Protein AF-A0A225X0B7-F1 (afdb_monomer)

Sequence (184 aa):
MAAAAVTADLDKNLDPYTIDKDTTKSKFNLSTKSVAATRSSTKKNIKASRTKLKAPDSESEDVNKPRSTIAKDMIEQTYYEKILSETLLQYPVFATIQVRQIGYLTGPVSKPNTSSDRLNAVKIMLDLLQEAGLVAGEFDPVYLFEMELGEIQAATQDLYDSLKILVSEHVQTSDLNYQTRSSH

Foldseek 3Di:
DDDDDDDDDDDDDDDDDDDDDDDDDPDPDPDDDDDDDDDDDDDDDDPDPPDPDPDPPPPPPDDPPDPVNVVVVVVVLVVLVVQLVVLCVVAVLNVQQVKDAPDQFDDAADQFDQDPDLVNLVVSLQVRCVNRRIHGDDHDVVVNVVDDSVSSNVSSRSNNVSSCVNHVPVPDPPPPPPPPDDDD

Solvent-accessible surface area (backbone atoms only — not comparable to full-atom values): 12532 Å² total; per-residue (Å²): 137,85,88,86,89,86,88,82,89,76,91,79,91,84,86,79,89,82,92,81,92,81,90,82,85,85,74,83,80,83,78,88,77,88,76,91,80,84,87,81,93,75,92,72,88,76,79,84,76,82,73,82,76,76,71,79,85,75,76,74,78,86,84,81,75,52,71,71,55,55,55,48,54,54,51,54,53,53,52,44,53,47,49,39,53,49,54,48,68,70,33,66,68,36,57,56,35,37,62,43,72,84,63,70,79,36,71,77,67,76,84,75,76,88,54,95,48,60,70,57,38,52,48,44,41,53,51,50,33,50,45,36,37,32,42,69,50,82,59,65,66,67,66,64,71,69,51,56,64,66,56,55,53,49,47,42,49,56,48,46,58,38,46,46,59,73,49,56,68,87,64,85,94,82,80,83,78,76,85,73,78,84,87,130

Radius of gyration: 33.26 Å; Cα contacts (8 Å, |Δi|>4): 119; chains: 1; bounding box: 92×68×100 Å

Organism: NCBI:txid4795

Mean predicted aligned error: 18.74 Å

Secondary structure (DSSP, 8-state):
------------------------------------------------------------------HHHHHHHHHHHHHHHHHHHHHHHH-HHHHHTT-EE-SS--SPPPPPPP-SSHHHHHHHHHHHHHHTTEE--S--HHHHHHS-HHHHHHHHHHHHHHHHHHHHTTS-------------

Structure (mmCIF, N/CA/C/O backbone):
data_AF-A0A225X0B7-F1
#
_entry.id   AF-A0A225X0B7-F1
#
loop_
_atom_site.group_PDB
_atom_site.id
_atom_site.type_symbol
_atom_site.label_atom_id
_atom_site.label_alt_id
_atom_site.label_comp_id
_atom_site.label_asym_id
_atom_site.label_entity_id
_atom_site.label_seq_id
_atom_site.pdbx_PDB_ins_code
_atom_site.Cartn_x
_atom_site.Cartn_y
_atom_site.Cartn_z
_atom_site.occupancy
_atom_site.B_iso_or_equiv
_atom_site.auth_seq_id
_atom_site.auth_comp_id
_atom_site.auth_asym_id
_atom_site.auth_atom_id
_atom_site.pdbx_PDB_model_num
ATOM 1 N N . MET A 1 1 ? 25.206 49.031 -42.663 1.00 47.31 1 MET A N 1
ATOM 2 C CA . MET A 1 1 ? 24.441 50.300 -42.699 1.00 47.31 1 MET A CA 1
ATOM 3 C C . MET A 1 1 ? 23.287 50.117 -43.687 1.00 47.31 1 MET A C 1
ATOM 5 O O . MET A 1 1 ? 23.540 49.467 -44.692 1.00 47.31 1 MET A O 1
ATOM 9 N N . ALA A 1 2 ? 22.094 50.661 -43.378 1.00 40.34 2 ALA A N 1
ATOM 10 C CA . ALA A 1 2 ? 20.730 50.414 -43.930 1.00 40.34 2 ALA A CA 1
ATOM 11 C C . ALA A 1 2 ? 19.942 49.332 -43.141 1.00 40.34 2 ALA A C 1
ATOM 13 O O . ALA A 1 2 ? 20.365 48.183 -43.136 1.00 40.34 2 ALA A O 1
ATOM 14 N N . ALA A 1 3 ? 19.022 49.689 -42.219 1.00 45.16 3 ALA A N 1
ATOM 15 C CA . ALA A 1 3 ? 17.622 50.195 -42.336 1.00 45.16 3 ALA A CA 1
ATOM 16 C C . ALA A 1 3 ? 16.611 49.014 -42.381 1.00 45.16 3 ALA A C 1
ATOM 18 O O . ALA A 1 3 ? 16.894 48.034 -43.049 1.00 45.16 3 ALA A O 1
ATOM 19 N N . ALA A 1 4 ? 15.460 48.968 -41.696 1.00 46.81 4 ALA A N 1
ATOM 20 C CA . ALA A 1 4 ? 14.540 50.005 -41.224 1.00 46.81 4 ALA A CA 1
ATOM 21 C C . ALA A 1 4 ? 13.698 49.539 -40.003 1.00 46.81 4 ALA A C 1
ATOM 23 O O . ALA A 1 4 ? 13.616 48.350 -39.706 1.00 46.81 4 ALA A O 1
ATOM 24 N N . ALA A 1 5 ? 13.069 50.503 -39.324 1.00 52.12 5 ALA A N 1
ATOM 25 C CA . ALA A 1 5 ? 12.160 50.350 -38.185 1.00 52.12 5 ALA A CA 1
ATOM 26 C C . ALA A 1 5 ? 10.698 50.117 -38.612 1.00 52.12 5 ALA A C 1
ATOM 28 O O . ALA A 1 5 ? 10.291 50.700 -39.612 1.00 52.12 5 ALA A O 1
ATOM 29 N N . VAL A 1 6 ? 9.900 49.402 -37.802 1.00 46.47 6 VAL A N 1
ATOM 30 C CA . VAL A 1 6 ? 8.440 49.604 -37.660 1.00 46.47 6 VAL A CA 1
ATOM 31 C C . VAL A 1 6 ? 8.004 49.247 -36.232 1.00 46.47 6 VAL A C 1
ATOM 33 O O . VAL A 1 6 ? 8.305 48.176 -35.714 1.00 46.47 6 VAL A O 1
ATOM 36 N N . THR A 1 7 ? 7.295 50.193 -35.624 1.00 54.16 7 THR A N 1
ATOM 37 C CA . THR A 1 7 ? 6.577 50.172 -34.345 1.00 54.16 7 THR A CA 1
ATOM 38 C C . THR A 1 7 ? 5.222 49.468 -34.455 1.00 54.16 7 THR A C 1
ATOM 40 O O . THR A 1 7 ? 4.515 49.698 -35.435 1.00 54.16 7 THR A O 1
ATOM 43 N N . ALA A 1 8 ? 4.795 48.744 -33.417 1.00 47.41 8 ALA A N 1
ATOM 44 C CA . ALA A 1 8 ? 3.374 48.549 -33.116 1.00 47.41 8 ALA A CA 1
ATOM 45 C C . ALA A 1 8 ? 3.178 48.300 -31.611 1.00 47.41 8 ALA A C 1
ATOM 47 O O . ALA A 1 8 ? 3.428 47.214 -31.095 1.00 47.41 8 ALA A O 1
ATOM 48 N N . ASP A 1 9 ? 2.768 49.373 -30.945 1.00 46.06 9 ASP A N 1
ATOM 49 C CA . ASP A 1 9 ? 2.029 49.407 -29.689 1.00 46.06 9 ASP A CA 1
ATOM 50 C C . ASP A 1 9 ? 0.630 48.808 -29.911 1.00 46.06 9 ASP A C 1
ATOM 52 O O . ASP A 1 9 ? 0.008 49.095 -30.936 1.00 46.06 9 ASP A O 1
ATOM 56 N N . LEU A 1 10 ? 0.144 47.980 -28.981 1.00 55.50 10 LEU A N 1
ATOM 57 C CA . LEU A 1 10 ? -1.294 47.811 -28.772 1.00 55.50 10 LEU A CA 1
ATOM 58 C C . LEU A 1 10 ? -1.582 47.300 -27.349 1.00 55.50 10 LEU A C 1
ATOM 60 O O . LEU A 1 10 ? -1.557 46.103 -27.063 1.00 55.50 10 LEU A O 1
ATOM 64 N N . ASP A 1 11 ? -1.828 48.265 -26.464 1.00 49.47 11 ASP A N 1
ATOM 65 C CA . ASP A 1 11 ? -2.960 48.320 -25.528 1.00 49.47 11 ASP A CA 1
ATOM 66 C C . ASP A 1 11 ? -4.019 47.222 -25.717 1.00 49.47 11 ASP A C 1
ATOM 68 O O . ASP A 1 11 ? -4.564 47.166 -26.819 1.00 49.47 11 ASP A O 1
ATOM 72 N N . LYS A 1 12 ? -4.321 46.437 -24.653 1.00 50.28 12 LYS A N 1
ATOM 73 C CA . LYS A 1 12 ? -5.678 46.007 -24.206 1.00 50.28 12 LYS A CA 1
ATOM 74 C C . LYS A 1 12 ? -5.677 45.605 -22.721 1.00 50.28 12 LYS A C 1
ATOM 76 O O . LYS A 1 12 ? -5.391 44.465 -22.361 1.00 50.28 12 LYS A O 1
ATOM 81 N N . ASN A 1 13 ? -6.036 46.558 -21.869 1.00 48.47 13 ASN A N 1
ATOM 82 C CA . ASN A 1 13 ? -6.663 46.334 -20.562 1.00 48.47 13 ASN A CA 1
ATOM 83 C C . ASN A 1 13 ? -7.941 45.478 -20.708 1.00 48.47 13 ASN A C 1
ATOM 85 O O . ASN A 1 13 ? -8.687 45.738 -21.647 1.00 48.47 13 ASN A O 1
ATOM 89 N N . LEU A 1 14 ? -8.195 44.515 -19.802 1.00 42.97 14 LEU A N 1
ATOM 90 C CA . LEU A 1 14 ? -9.536 44.059 -19.370 1.00 42.97 14 LEU A CA 1
ATOM 91 C C . LEU A 1 14 ? -9.432 43.000 -18.242 1.00 42.97 14 LEU A C 1
ATOM 93 O O . LEU A 1 14 ? -9.146 41.833 -18.489 1.00 42.97 14 LEU A O 1
ATOM 97 N N . ASP A 1 15 ? -9.709 43.425 -17.011 1.00 42.12 15 ASP A N 1
ATOM 98 C CA . ASP A 1 15 ? -10.437 42.662 -15.968 1.00 42.12 15 ASP A CA 1
ATOM 99 C C . ASP A 1 15 ? -11.878 43.258 -15.959 1.00 42.12 15 ASP A C 1
ATOM 101 O O . ASP A 1 15 ? -11.996 44.394 -16.440 1.00 42.12 15 ASP A O 1
ATOM 105 N N . PRO A 1 16 ? -12.978 42.665 -15.420 1.00 46.06 16 PRO A N 1
ATOM 106 C CA . PRO A 1 16 ? -13.090 41.544 -14.476 1.00 46.06 16 PRO A CA 1
ATOM 107 C C . PRO A 1 16 ? -14.278 40.567 -14.722 1.00 46.06 16 PRO A C 1
ATOM 109 O O . PRO A 1 16 ? -15.059 40.719 -15.655 1.00 46.06 16 PRO A O 1
ATOM 112 N N . TYR A 1 17 ? -14.415 39.557 -13.848 1.00 39.97 17 TYR A N 1
ATOM 113 C CA . TYR A 1 17 ? -15.632 38.789 -13.498 1.00 39.97 17 TYR A CA 1
ATOM 114 C C . TYR A 1 17 ? -16.842 38.829 -14.456 1.00 39.97 17 TYR A C 1
ATOM 116 O O . TYR A 1 17 ? -17.555 39.828 -14.547 1.00 39.97 17 TYR A O 1
ATOM 124 N N . THR A 1 18 ? -17.219 37.666 -14.996 1.00 39.91 18 THR A N 1
ATOM 125 C CA . THR A 1 18 ? -18.570 37.443 -15.535 1.00 39.91 18 THR A CA 1
ATOM 126 C C . THR A 1 18 ? -19.167 36.164 -14.954 1.00 39.91 18 THR A C 1
ATOM 128 O O . THR A 1 18 ? -18.752 35.050 -15.257 1.00 39.91 18 THR A O 1
ATOM 131 N N . ILE A 1 19 ? -20.135 36.363 -14.060 1.00 48.22 19 ILE A N 1
ATOM 132 C CA . ILE A 1 19 ? -21.115 35.369 -13.631 1.00 48.22 19 ILE A CA 1
ATOM 133 C C . ILE A 1 19 ? -22.205 35.332 -14.704 1.00 48.22 19 ILE A C 1
ATOM 135 O O . ILE A 1 19 ? -22.850 36.349 -14.939 1.00 48.22 19 ILE A O 1
ATOM 139 N N . ASP A 1 20 ? -22.448 34.158 -15.275 1.00 36.34 20 ASP A N 1
ATOM 140 C CA . ASP A 1 20 ? -23.657 33.791 -16.025 1.00 36.34 20 ASP A CA 1
ATOM 141 C C . ASP A 1 20 ? -23.793 32.260 -15.845 1.00 36.34 20 ASP A C 1
ATOM 143 O O . ASP A 1 20 ? -22.853 31.531 -16.150 1.00 36.34 20 ASP A O 1
ATOM 147 N N . LYS A 1 21 ? -24.719 31.656 -15.085 1.00 46.78 21 LYS A N 1
ATOM 148 C CA . LYS A 1 21 ? -26.188 31.743 -14.980 1.00 46.78 21 LYS A CA 1
ATOM 149 C C . LYS A 1 21 ? -26.962 31.394 -16.262 1.00 46.78 21 LYS A C 1
ATOM 151 O O . LYS A 1 21 ? -27.740 32.205 -16.729 1.00 46.78 21 LYS A O 1
ATOM 156 N N . ASP A 1 22 ? -26.964 30.105 -16.623 1.00 37.47 22 ASP A N 1
ATOM 157 C CA . ASP A 1 22 ? -28.206 29.417 -17.034 1.00 37.47 22 ASP A CA 1
ATOM 158 C C . ASP A 1 22 ? -28.069 27.880 -16.898 1.00 37.47 22 ASP A C 1
ATOM 160 O O . ASP A 1 22 ? -27.156 27.260 -17.429 1.00 37.47 22 ASP A O 1
ATOM 164 N N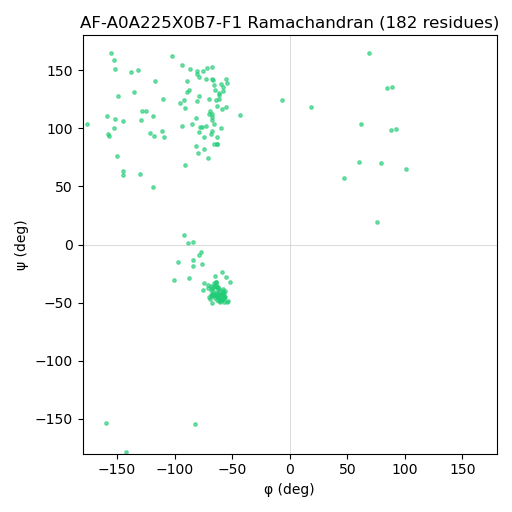 . THR A 1 23 ? -28.767 27.251 -15.947 1.00 42.56 23 THR A N 1
ATOM 165 C CA . THR A 1 23 ? -30.087 26.603 -16.104 1.00 42.56 23 THR A CA 1
ATOM 166 C C . THR A 1 23 ? -30.001 25.138 -16.543 1.00 42.56 23 THR A C 1
ATOM 168 O O . THR A 1 23 ? -30.001 24.787 -17.715 1.00 42.56 23 THR A O 1
ATOM 171 N N . THR A 1 24 ? -30.109 24.239 -15.565 1.00 36.03 24 THR A N 1
ATOM 172 C CA . THR A 1 24 ? -30.945 23.040 -15.721 1.00 36.03 24 THR A CA 1
ATOM 173 C C . THR A 1 24 ? -31.587 22.697 -14.385 1.00 36.03 24 THR A C 1
ATOM 175 O O . THR A 1 24 ? -30.966 22.244 -13.428 1.00 36.03 24 THR A O 1
ATOM 178 N N . LYS A 1 25 ? -32.885 22.989 -14.323 1.00 44.69 25 LYS A N 1
ATOM 179 C CA . LYS A 1 25 ? -33.788 22.658 -13.229 1.00 44.69 25 LYS A CA 1
ATOM 180 C C . LYS A 1 25 ? -33.963 21.138 -13.181 1.00 44.69 25 LYS A C 1
ATOM 182 O O . LYS A 1 25 ? -34.687 20.595 -14.011 1.00 44.69 25 LYS A O 1
ATOM 187 N N . SER A 1 26 ? -33.382 20.457 -12.194 1.00 36.78 26 SER A N 1
ATOM 188 C CA . SER A 1 26 ? -33.854 19.117 -11.828 1.00 36.78 26 SER A CA 1
ATOM 189 C C . SER A 1 26 ? -35.108 19.268 -10.969 1.00 36.78 26 SER A C 1
ATOM 191 O O . SER A 1 26 ? -35.071 19.586 -9.781 1.00 36.78 26 SER A O 1
ATOM 193 N N . LYS A 1 27 ? -36.253 19.158 -11.639 1.00 42.53 27 LYS A N 1
ATOM 194 C CA . LYS A 1 27 ? -37.592 19.231 -11.066 1.00 42.53 27 LYS A CA 1
ATOM 195 C C . LYS A 1 27 ? -37.881 17.885 -10.399 1.00 42.53 27 LYS A C 1
ATOM 197 O O . LYS A 1 27 ? -38.224 16.929 -11.081 1.00 42.53 27 LYS A O 1
ATOM 202 N N . PHE A 1 28 ? -37.767 17.803 -9.075 1.00 38.75 28 PHE A N 1
ATOM 203 C CA . PHE A 1 28 ? -38.329 16.677 -8.327 1.00 38.75 28 PHE A CA 1
ATOM 204 C C . PHE A 1 28 ? -39.858 16.753 -8.406 1.00 38.75 28 PHE A C 1
ATOM 206 O O . PHE A 1 28 ? -40.514 17.513 -7.697 1.00 38.75 28 PHE A O 1
ATOM 213 N N . ASN A 1 29 ? -40.439 15.986 -9.323 1.00 40.88 29 ASN A N 1
ATOM 214 C CA . ASN A 1 29 ? -41.877 15.767 -9.396 1.00 40.88 29 ASN A CA 1
ATOM 215 C C . ASN A 1 29 ? -42.317 14.816 -8.277 1.00 40.88 29 ASN A C 1
ATOM 217 O O . ASN A 1 29 ? -42.340 13.597 -8.441 1.00 40.88 29 ASN A O 1
ATOM 221 N N . LEU A 1 30 ? -42.718 15.412 -7.153 1.00 45.28 30 LEU A N 1
ATOM 222 C CA . LEU A 1 30 ? -43.647 14.819 -6.201 1.00 45.28 30 LEU A CA 1
ATOM 223 C C . LEU A 1 30 ? -45.011 14.701 -6.899 1.00 45.28 30 LEU A C 1
ATOM 225 O O . LEU A 1 30 ? -45.708 15.698 -7.082 1.00 45.28 30 LEU A O 1
ATOM 229 N N . SER A 1 31 ? -45.380 13.494 -7.331 1.00 36.38 31 SER A N 1
ATOM 230 C CA . SER A 1 31 ? -46.730 13.218 -7.824 1.00 36.38 31 SER A CA 1
ATOM 231 C C . SER A 1 31 ? -47.475 12.343 -6.827 1.00 36.38 31 SER A C 1
ATOM 233 O O . SER A 1 31 ? -47.422 11.116 -6.850 1.00 36.38 31 SER A O 1
ATOM 235 N N . THR A 1 32 ? -48.186 13.027 -5.939 1.00 36.56 32 THR A N 1
ATOM 236 C CA . THR A 1 32 ? -49.307 12.491 -5.179 1.00 36.56 32 THR A CA 1
ATOM 237 C C . THR A 1 32 ? -50.444 12.210 -6.158 1.00 36.56 32 THR A C 1
ATOM 239 O O . THR A 1 32 ? -51.072 13.142 -6.660 1.00 36.56 32 THR A O 1
ATOM 242 N N . LYS A 1 33 ? -50.752 10.936 -6.415 1.00 36.75 33 LYS A N 1
ATOM 243 C CA . LYS A 1 33 ? -52.034 10.551 -7.013 1.00 36.75 33 LYS A CA 1
ATOM 244 C C . LYS A 1 33 ? -52.799 9.654 -6.051 1.00 36.75 33 LYS A C 1
ATOM 246 O O . LYS A 1 33 ? -52.647 8.439 -6.032 1.00 36.75 33 LYS A O 1
ATOM 251 N N . SER A 1 34 ? -53.640 10.314 -5.260 1.00 34.50 34 SER A N 1
ATOM 252 C CA . SER A 1 34 ? -54.827 9.723 -4.655 1.00 34.50 34 SER A CA 1
ATOM 253 C C . SER A 1 34 ? -55.771 9.269 -5.770 1.00 34.50 34 SER A C 1
ATOM 255 O O . SER A 1 34 ? -56.149 10.068 -6.629 1.00 34.50 34 SER A O 1
ATOM 257 N N . VAL A 1 35 ? -56.155 7.994 -5.753 1.00 34.94 35 VAL A N 1
ATOM 258 C CA . VAL A 1 35 ? -57.415 7.530 -6.334 1.00 34.94 35 VAL A CA 1
ATOM 259 C C . VAL A 1 35 ? -58.119 6.720 -5.260 1.00 34.94 35 VAL A C 1
ATOM 261 O O . VAL A 1 35 ? -57.647 5.673 -4.820 1.00 34.94 35 VAL A O 1
ATOM 264 N N . ALA A 1 36 ? -59.256 7.257 -4.836 1.00 37.09 36 ALA A N 1
ATOM 265 C CA . ALA A 1 36 ? -60.246 6.568 -4.042 1.00 37.09 36 ALA A CA 1
ATOM 266 C C . ALA A 1 36 ? -60.791 5.363 -4.822 1.00 37.09 36 ALA A C 1
ATOM 268 O O . ALA A 1 36 ? -61.267 5.508 -5.947 1.00 37.09 36 ALA A O 1
ATOM 269 N N . ALA A 1 37 ? -60.778 4.193 -4.189 1.00 33.03 37 ALA A N 1
ATOM 270 C CA . ALA A 1 37 ? -61.619 3.066 -4.564 1.00 33.03 37 ALA A CA 1
ATOM 271 C C . ALA A 1 37 ? -62.522 2.740 -3.370 1.00 33.03 37 ALA A C 1
ATOM 273 O O . ALA A 1 37 ? -62.075 2.330 -2.301 1.00 33.03 37 ALA A O 1
ATOM 274 N N . THR A 1 38 ? -63.807 3.019 -3.546 1.00 35.16 38 THR A N 1
ATOM 275 C CA . THR A 1 38 ? -64.877 2.758 -2.587 1.00 35.16 38 THR A CA 1
ATOM 276 C C . THR A 1 38 ? -65.314 1.288 -2.664 1.00 35.16 38 THR A C 1
ATOM 278 O O . THR A 1 38 ? -65.446 0.754 -3.762 1.00 35.16 38 THR A O 1
ATOM 281 N N . ARG A 1 39 ? -65.710 0.731 -1.502 1.00 41.09 39 ARG A N 1
ATOM 282 C CA . ARG A 1 39 ? -66.464 -0.533 -1.258 1.00 41.09 39 ARG A CA 1
ATOM 283 C C . ARG A 1 39 ? -65.571 -1.791 -1.221 1.00 41.09 39 ARG A C 1
ATOM 285 O O . ARG A 1 39 ? -64.709 -1.962 -2.059 1.00 41.09 39 ARG A O 1
ATO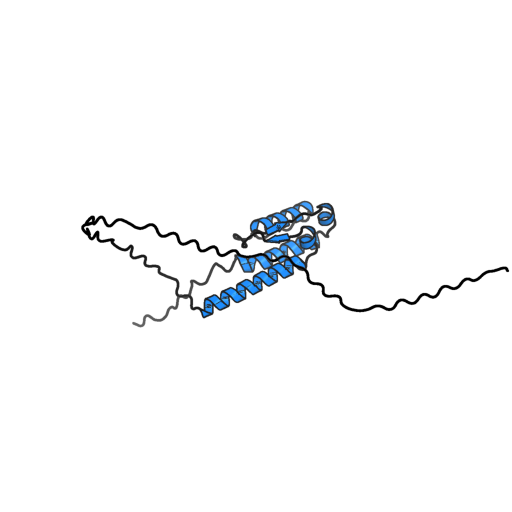M 292 N N . SER A 1 40 ? -65.706 -2.729 -0.283 1.00 41.53 40 SER A N 1
ATOM 293 C CA . SER A 1 40 ? -66.876 -3.155 0.490 1.00 41.53 40 SER A CA 1
ATOM 294 C C . SER A 1 40 ? -66.476 -3.720 1.862 1.00 41.53 40 SER A C 1
ATOM 296 O O . SER A 1 40 ? -65.390 -4.265 2.048 1.00 41.53 40 SER A O 1
ATOM 298 N N . SER A 1 41 ? -67.375 -3.584 2.832 1.00 48.62 41 SER A N 1
ATOM 299 C CA . SER A 1 41 ? -67.300 -4.194 4.152 1.00 48.62 41 SER A CA 1
ATOM 300 C C . SER A 1 41 ? -67.791 -5.642 4.096 1.00 48.62 41 SER A C 1
ATOM 302 O O . SER A 1 41 ? -68.989 -5.903 4.025 1.00 48.62 41 SER A O 1
ATOM 304 N N . THR A 1 42 ? -66.880 -6.604 4.221 1.00 38.97 42 THR A N 1
ATOM 305 C CA . THR A 1 42 ? -67.243 -7.966 4.632 1.00 38.97 42 THR A CA 1
ATOM 306 C C . THR A 1 42 ? -66.485 -8.336 5.892 1.00 38.97 42 THR A C 1
ATOM 308 O O . THR A 1 42 ? -65.340 -8.781 5.868 1.00 38.97 42 THR A O 1
ATOM 311 N N . LYS A 1 43 ? -67.186 -8.134 7.006 1.00 51.41 43 LYS A N 1
ATOM 312 C CA . LYS A 1 43 ? -66.956 -8.732 8.316 1.00 51.41 43 LYS A CA 1
ATOM 313 C C . LYS A 1 43 ? -66.637 -10.225 8.166 1.00 51.41 43 LYS A C 1
ATOM 315 O O . LYS A 1 43 ? -67.517 -11.016 7.833 1.00 51.41 43 LYS A O 1
ATOM 320 N N . LYS A 1 44 ? -65.395 -10.613 8.454 1.00 44.31 44 LYS A N 1
ATOM 321 C CA . LYS A 1 44 ? -65.039 -11.991 8.807 1.00 44.31 44 LYS A CA 1
ATOM 322 C C . LYS A 1 44 ? -64.316 -11.964 10.143 1.00 44.31 44 LYS A C 1
ATOM 324 O O . LYS A 1 44 ? -63.267 -11.354 10.306 1.00 44.31 44 LYS A O 1
ATOM 329 N N . ASN A 1 45 ? -64.970 -12.582 11.112 1.00 53.81 45 ASN A N 1
ATOM 330 C CA . ASN A 1 45 ? -64.578 -12.633 12.507 1.00 53.81 45 ASN A CA 1
ATOM 331 C C . ASN A 1 45 ? -63.377 -13.581 12.619 1.00 53.81 45 ASN A C 1
ATOM 333 O O . ASN A 1 45 ? -63.554 -14.798 12.578 1.00 53.81 45 ASN A O 1
ATOM 337 N N . ILE A 1 46 ? -62.163 -13.044 12.733 1.00 46.75 46 ILE A N 1
ATOM 338 C CA . ILE A 1 46 ? -60.993 -13.853 13.074 1.00 46.75 46 ILE A CA 1
ATOM 339 C C . ILE A 1 46 ? -60.978 -13.954 14.597 1.00 46.75 46 ILE A C 1
ATOM 341 O O . ILE A 1 46 ? -60.680 -12.992 15.302 1.00 46.75 46 ILE A O 1
ATOM 345 N N . LYS A 1 47 ? -61.390 -15.119 15.105 1.00 54.22 47 LYS A N 1
ATOM 346 C CA . LYS A 1 47 ? -61.222 -15.488 16.511 1.00 54.22 47 LYS A CA 1
ATOM 347 C C . LYS A 1 47 ? -59.735 -15.370 16.849 1.00 54.22 47 LYS A C 1
ATOM 349 O O . LYS A 1 47 ? -58.914 -16.064 16.257 1.00 54.22 47 LYS A O 1
ATOM 354 N N . ALA A 1 48 ? -59.406 -14.491 17.789 1.00 50.81 48 ALA A N 1
ATOM 355 C CA . ALA A 1 48 ? -58.063 -14.338 18.320 1.00 50.81 48 ALA A CA 1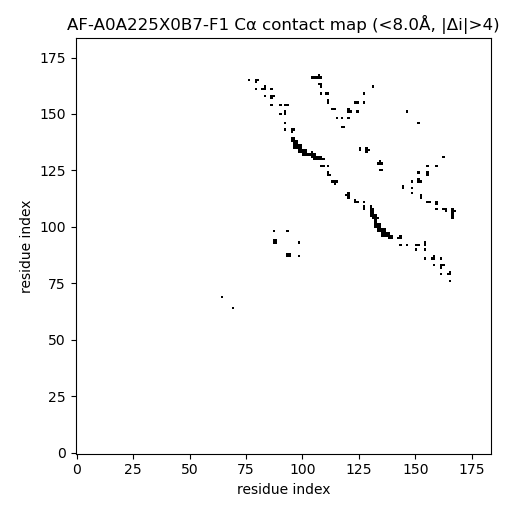
ATOM 356 C C . ALA A 1 48 ? -57.687 -15.582 19.139 1.00 50.81 48 ALA A C 1
ATOM 358 O O . ALA A 1 48 ? -58.010 -15.696 20.320 1.00 50.81 48 ALA A O 1
ATOM 359 N N . SER A 1 49 ? -57.000 -16.531 18.513 1.00 51.81 49 SER A N 1
ATOM 360 C CA . SER A 1 49 ? -56.215 -17.534 19.223 1.00 51.81 49 SER A CA 1
ATOM 361 C C . SER A 1 49 ? -54.923 -16.868 19.697 1.00 51.81 49 SER A C 1
ATOM 363 O O . SER A 1 49 ? -54.005 -16.640 18.916 1.00 51.81 49 SER A O 1
ATOM 365 N N . ARG A 1 50 ? -54.874 -16.513 20.987 1.00 60.66 50 ARG A N 1
ATOM 366 C CA . ARG A 1 50 ? -53.671 -16.037 21.682 1.00 60.66 50 ARG A CA 1
ATOM 367 C C . ARG A 1 50 ? -52.651 -17.177 21.751 1.00 60.66 50 ARG A C 1
ATOM 369 O O . ARG A 1 50 ? -52.599 -17.911 22.733 1.00 60.66 50 ARG A O 1
ATOM 376 N N . THR A 1 51 ? -51.833 -17.335 20.719 1.00 52.31 51 THR A N 1
ATOM 377 C CA . THR A 1 51 ? -50.591 -18.103 20.812 1.00 52.31 51 THR A CA 1
ATOM 378 C C . THR A 1 51 ? -49.619 -17.323 21.691 1.00 52.31 51 THR A C 1
ATOM 380 O O . THR A 1 51 ? -49.217 -16.209 21.361 1.00 52.31 51 THR A O 1
ATOM 383 N N . LYS A 1 52 ? -49.279 -17.893 22.854 1.00 59.03 52 LYS A N 1
ATOM 384 C CA . LYS A 1 52 ? -48.157 -17.439 23.679 1.00 59.03 52 LYS A CA 1
ATOM 385 C C . LYS A 1 52 ? -46.881 -17.560 22.843 1.00 59.03 52 LYS A C 1
ATOM 387 O O . LYS A 1 52 ? -46.334 -18.650 22.723 1.00 59.03 52 LYS A O 1
ATOM 392 N N . LEU A 1 53 ? -46.415 -16.449 22.283 1.00 53.94 53 LEU A N 1
ATOM 393 C CA . LEU A 1 53 ? -45.025 -16.333 21.869 1.00 53.94 53 LEU A CA 1
ATOM 394 C C . LEU A 1 53 ? -44.200 -16.272 23.154 1.00 53.94 53 LEU A C 1
ATOM 396 O O . LEU A 1 53 ? -44.336 -15.344 23.952 1.00 53.94 53 LEU A O 1
ATOM 400 N N . LYS A 1 54 ? -43.414 -17.320 23.393 1.00 60.22 54 LYS A N 1
ATOM 401 C CA . LYS A 1 54 ? -42.281 -17.247 24.307 1.00 60.22 54 LYS A CA 1
ATOM 402 C C . LYS A 1 54 ? -41.295 -16.303 23.614 1.00 60.22 54 LYS A C 1
ATOM 404 O O . LYS A 1 54 ? -40.843 -16.615 22.515 1.00 60.22 54 LYS A O 1
ATOM 409 N N . ALA A 1 55 ? -41.072 -15.122 24.183 1.00 60.56 55 ALA A N 1
ATOM 410 C CA . ALA A 1 55 ? -39.975 -14.278 23.736 1.00 60.56 55 ALA A CA 1
ATOM 411 C C . ALA A 1 55 ? -38.681 -15.093 23.900 1.00 60.56 55 ALA A C 1
ATOM 413 O O . ALA A 1 55 ? -38.540 -15.766 24.927 1.00 60.56 55 ALA A O 1
ATOM 414 N N . PRO A 1 56 ? -37.765 -15.097 22.921 1.00 58.31 56 PRO A N 1
ATOM 415 C CA . PRO A 1 56 ? -36.383 -15.398 23.238 1.00 58.31 56 PRO A CA 1
ATOM 416 C C . PRO A 1 56 ? -35.970 -14.342 24.265 1.00 58.31 56 PRO A C 1
ATOM 418 O O . PRO A 1 56 ? -36.021 -13.150 23.953 1.00 58.31 56 PRO A O 1
ATOM 421 N N . ASP A 1 57 ? -35.634 -14.755 25.486 1.00 50.66 57 ASP A N 1
ATOM 422 C CA . ASP A 1 57 ? -34.802 -13.928 26.356 1.00 50.66 57 ASP A CA 1
ATOM 423 C C . ASP A 1 57 ? -33.458 -13.813 25.637 1.00 50.66 57 ASP A C 1
ATOM 425 O O . ASP A 1 57 ? -32.573 -14.654 25.763 1.00 50.66 57 ASP A O 1
ATOM 429 N N . SER A 1 58 ? -33.373 -12.821 24.753 1.00 55.09 58 SER A N 1
ATOM 430 C CA . SER A 1 58 ? -32.121 -12.371 24.177 1.00 55.09 58 SER A CA 1
ATOM 431 C C . SER A 1 58 ? -31.496 -11.478 25.232 1.00 55.09 58 SER A C 1
ATOM 433 O O . SER A 1 58 ? -31.607 -10.255 25.183 1.00 55.09 58 SER A O 1
ATOM 435 N N . GLU A 1 59 ? -30.903 -12.121 26.229 1.00 50.28 59 GLU A N 1
ATOM 436 C CA . GLU A 1 59 ? -29.928 -11.511 27.112 1.00 50.28 59 GLU A CA 1
ATOM 437 C C . GLU A 1 59 ? -28.729 -11.124 26.237 1.00 50.28 59 GLU A C 1
ATOM 439 O O . GLU A 1 59 ? -27.810 -11.903 26.002 1.00 50.28 59 GLU A O 1
ATOM 444 N N . SER A 1 60 ? -28.797 -9.934 25.637 1.00 54.22 60 SER A N 1
ATOM 445 C CA . SER A 1 60 ? -27.611 -9.272 25.112 1.00 54.22 60 SER A CA 1
ATOM 446 C C . SER A 1 60 ? -26.852 -8.737 26.320 1.00 54.22 60 SER A C 1
ATOM 448 O O . SER A 1 60 ? -27.026 -7.578 26.709 1.00 54.22 60 SER A O 1
ATOM 450 N N . GLU A 1 61 ? -26.072 -9.601 26.966 1.00 53.38 61 GLU A N 1
ATOM 451 C CA . GLU A 1 61 ? -24.955 -9.108 27.756 1.00 53.38 61 GLU A CA 1
ATOM 452 C C . GLU A 1 61 ? -24.015 -8.329 26.826 1.00 53.38 61 GLU A C 1
ATOM 454 O O . GLU A 1 61 ? -23.744 -8.730 25.695 1.00 53.38 61 GLU A O 1
ATOM 459 N N . ASP A 1 62 ? -23.554 -7.198 27.352 1.00 60.28 62 ASP A N 1
ATOM 460 C CA . ASP A 1 62 ? -22.442 -6.384 26.866 1.00 60.28 62 ASP A CA 1
ATOM 461 C C . ASP A 1 62 ? -22.667 -5.437 25.676 1.00 60.28 62 ASP A C 1
ATOM 463 O O . ASP A 1 62 ? -22.072 -5.602 24.624 1.00 60.28 62 ASP A O 1
ATOM 467 N N . VAL A 1 63 ? -23.428 -4.347 25.862 1.00 57.75 63 VAL A N 1
ATOM 468 C CA . VAL A 1 63 ? -23.090 -3.066 25.199 1.00 57.75 63 VAL A CA 1
ATOM 469 C C . VAL A 1 63 ? -23.563 -1.885 26.055 1.00 57.75 63 VAL A C 1
ATOM 471 O O . VAL A 1 63 ? -24.559 -1.232 25.759 1.00 57.75 63 VAL A O 1
ATOM 474 N N . ASN A 1 64 ? -22.850 -1.561 27.132 1.00 61.88 64 ASN A N 1
ATOM 475 C CA . ASN A 1 64 ? -22.990 -0.245 27.772 1.00 61.88 64 ASN A CA 1
ATOM 476 C C . ASN A 1 64 ? -21.652 0.496 27.733 1.00 61.88 64 ASN A C 1
ATOM 478 O O . ASN A 1 64 ? -21.174 1.020 28.737 1.00 61.88 64 ASN A O 1
ATOM 482 N N . LYS A 1 65 ? -21.026 0.548 26.548 1.00 67.38 65 LYS A N 1
ATOM 483 C CA . LYS A 1 65 ? -19.906 1.463 26.323 1.00 67.38 65 LYS A CA 1
ATOM 484 C C . LYS A 1 65 ? -20.452 2.892 26.468 1.00 67.38 65 LYS A C 1
ATOM 486 O O . LYS A 1 65 ? -21.371 3.262 25.731 1.00 67.38 65 LYS A O 1
ATOM 491 N N . PRO A 1 66 ? -19.954 3.701 27.424 1.00 79.19 66 PRO A N 1
ATOM 492 C CA . PRO A 1 66 ? -20.446 5.058 27.611 1.00 79.19 66 PRO A CA 1
ATOM 493 C C . PRO A 1 66 ? -20.345 5.837 26.298 1.00 79.19 66 PRO A C 1
ATOM 495 O O . PRO A 1 66 ? -19.351 5.716 25.582 1.00 79.19 66 PRO A O 1
ATOM 498 N N . ARG A 1 67 ? -21.321 6.702 26.000 1.00 76.06 67 ARG A N 1
ATOM 499 C CA . ARG A 1 67 ? -21.300 7.551 24.791 1.00 76.06 67 ARG A CA 1
ATOM 500 C C . ARG A 1 67 ? -19.993 8.343 24.644 1.00 76.06 67 ARG A C 1
ATOM 502 O O . ARG A 1 67 ? -19.537 8.573 23.529 1.00 76.06 67 ARG A O 1
ATOM 509 N N . SER A 1 68 ? -19.380 8.736 25.764 1.00 78.38 68 SER A N 1
ATOM 510 C CA . SER A 1 68 ? -18.072 9.399 25.773 1.00 78.38 68 SER A CA 1
ATOM 511 C C . SER A 1 68 ? -16.937 8.501 25.284 1.00 78.38 68 SER A C 1
ATOM 513 O O . SER A 1 68 ? -15.990 9.028 24.713 1.00 78.38 68 SER A O 1
ATOM 515 N N . THR A 1 69 ? -16.989 7.193 25.523 1.00 86.00 69 THR A N 1
ATOM 516 C CA . THR A 1 69 ? -15.952 6.264 25.067 1.00 86.00 69 THR A CA 1
ATOM 517 C C . THR A 1 69 ? -16.097 6.010 23.568 1.00 86.00 69 THR A C 1
ATOM 519 O O . THR A 1 69 ? -15.104 6.083 22.867 1.00 86.00 69 THR A O 1
ATOM 522 N N . ILE A 1 70 ? -17.331 5.894 23.057 1.00 87.69 70 ILE A N 1
ATOM 523 C CA . ILE A 1 70 ? -17.603 5.825 21.606 1.00 87.69 70 ILE A CA 1
ATOM 524 C C . ILE A 1 70 ? -17.038 7.057 20.881 1.00 87.69 70 ILE A C 1
ATOM 526 O O . ILE A 1 70 ? -16.379 6.935 19.855 1.00 87.69 70 ILE A O 1
ATOM 530 N N . ALA A 1 71 ? -17.270 8.258 21.423 1.00 90.12 71 ALA A N 1
ATOM 531 C CA . ALA A 1 71 ? -16.757 9.488 20.823 1.00 90.12 71 ALA A CA 1
ATOM 532 C C . ALA A 1 71 ? -15.218 9.551 20.808 1.00 90.12 71 ALA A C 1
ATOM 534 O O . ALA A 1 71 ? -14.654 10.103 19.869 1.00 90.12 71 ALA A O 1
ATOM 535 N N . LYS A 1 72 ? -14.546 8.996 21.828 1.00 90.00 72 LYS A N 1
ATOM 536 C CA . LYS A 1 72 ? -13.080 8.903 21.864 1.00 90.00 72 LYS A CA 1
ATOM 537 C C . LYS A 1 72 ? -12.560 7.952 20.791 1.00 90.00 72 LYS A C 1
ATOM 539 O O . LYS A 1 72 ? -11.739 8.386 19.992 1.00 90.00 72 LYS A O 1
ATOM 544 N N . ASP A 1 73 ? -13.117 6.741 20.707 1.00 87.81 73 ASP A N 1
ATOM 545 C CA . ASP A 1 73 ? -12.700 5.762 19.693 1.00 87.81 73 ASP A CA 1
ATOM 546 C C . ASP A 1 73 ? -12.875 6.328 18.273 1.00 87.81 73 ASP A C 1
ATOM 548 O O . ASP A 1 73 ? -12.014 6.162 17.420 1.00 87.81 73 ASP A O 1
ATOM 552 N N . MET A 1 74 ? -13.975 7.050 18.012 1.00 89.62 74 MET A N 1
ATOM 553 C CA . MET A 1 74 ? -14.210 7.678 16.705 1.00 89.62 74 MET A CA 1
ATOM 554 C C . MET A 1 74 ? -13.144 8.722 16.350 1.00 89.62 74 MET A C 1
ATOM 556 O O . MET A 1 74 ? -12.755 8.830 15.186 1.00 89.62 74 MET A O 1
ATOM 560 N N . ILE A 1 75 ? -12.692 9.514 17.327 1.00 92.75 75 ILE A N 1
ATOM 561 C CA . ILE A 1 75 ? -11.652 10.529 17.116 1.00 92.75 75 ILE A CA 1
ATOM 562 C C . ILE A 1 75 ? -10.298 9.859 16.866 1.00 92.75 75 ILE A C 1
ATOM 564 O O . ILE A 1 75 ? -9.601 10.261 15.937 1.00 92.75 75 ILE A O 1
ATOM 568 N N . GLU A 1 76 ? -9.945 8.842 17.656 1.00 90.62 76 GLU A N 1
ATOM 569 C CA . GLU A 1 76 ? -8.709 8.063 17.489 1.00 90.62 76 GLU A CA 1
ATOM 570 C C . GLU A 1 76 ? -8.677 7.377 16.118 1.00 90.62 76 GLU A C 1
ATOM 572 O O . GLU A 1 76 ? -7.737 7.588 15.352 1.00 90.62 76 GLU A O 1
ATOM 577 N N . GLN A 1 77 ? -9.759 6.690 15.742 1.00 87.88 77 GLN A N 1
ATOM 578 C CA . GLN A 1 77 ? -9.912 6.072 14.424 1.00 87.88 77 GLN A CA 1
ATOM 579 C C . GLN A 1 77 ? -9.706 7.088 13.291 1.00 87.88 77 GLN A C 1
ATOM 581 O O . GLN A 1 77 ? -8.908 6.863 12.383 1.00 87.88 77 GLN A O 1
ATOM 586 N N . THR A 1 78 ? -10.377 8.243 13.363 1.00 91.75 78 THR A N 1
ATOM 587 C CA . THR A 1 78 ? -10.264 9.293 12.333 1.00 91.75 78 THR A CA 1
ATOM 588 C C . THR A 1 78 ? -8.838 9.850 12.248 1.00 91.75 78 THR A C 1
ATOM 590 O O . THR A 1 78 ? -8.349 10.171 11.164 1.00 91.75 78 THR A O 1
ATOM 593 N N . TYR A 1 79 ? -8.150 9.983 13.385 1.00 93.50 79 TYR A N 1
ATOM 594 C CA . TYR A 1 79 ? -6.766 10.448 13.427 1.00 93.50 79 TYR A CA 1
ATOM 595 C C . TYR A 1 79 ? -5.807 9.458 12.755 1.00 93.50 79 TYR A C 1
ATOM 597 O O . TYR A 1 79 ? -4.951 9.873 11.973 1.00 93.50 79 TYR A O 1
ATOM 605 N N . TYR A 1 80 ? -5.969 8.159 12.998 1.00 90.94 80 TYR A N 1
ATOM 606 C CA . TYR A 1 80 ? -5.132 7.150 12.355 1.00 90.94 80 TYR A CA 1
ATOM 607 C C . TYR A 1 80 ? -5.440 6.990 10.860 1.00 90.94 80 TYR A C 1
ATOM 609 O O . TYR A 1 80 ? -4.514 6.835 10.066 1.00 90.94 80 TYR A O 1
ATOM 617 N N . GLU A 1 81 ? -6.701 7.136 10.438 1.00 91.44 81 GLU A N 1
ATOM 618 C CA . GLU A 1 81 ? -7.059 7.194 9.012 1.00 91.44 81 GLU A CA 1
ATOM 619 C C . GLU A 1 81 ? -6.394 8.390 8.318 1.00 91.44 81 GLU A C 1
ATOM 621 O O . GLU A 1 81 ? -5.888 8.270 7.199 1.00 91.44 81 GLU A O 1
ATOM 626 N N . LYS A 1 82 ? -6.313 9.534 9.012 1.00 93.50 82 LYS A N 1
ATOM 627 C CA . LYS A 1 82 ? -5.547 10.689 8.539 1.00 93.50 82 LYS A CA 1
ATOM 628 C C . LYS A 1 82 ? -4.064 10.346 8.381 1.00 93.50 82 LYS A C 1
ATOM 630 O O . LYS A 1 82 ? -3.515 10.652 7.325 1.00 93.50 82 LYS A O 1
ATOM 635 N N . ILE A 1 83 ? -3.429 9.703 9.364 1.00 92.62 83 ILE A N 1
ATOM 636 C CA . ILE A 1 83 ? -2.015 9.295 9.263 1.00 92.62 83 ILE A CA 1
ATOM 637 C C . ILE A 1 83 ? -1.799 8.387 8.050 1.00 92.62 83 ILE A C 1
ATOM 639 O O . ILE A 1 83 ? -0.895 8.643 7.261 1.00 92.62 83 ILE A O 1
ATOM 643 N N . LEU A 1 84 ? -2.658 7.383 7.843 1.00 93.69 84 LEU A N 1
ATOM 644 C CA . LEU A 1 84 ? -2.569 6.513 6.669 1.00 93.69 84 LEU A CA 1
ATOM 645 C C . LEU A 1 84 ? -2.647 7.320 5.366 1.00 93.69 84 LEU A C 1
ATOM 647 O O . LEU A 1 84 ? -1.838 7.114 4.463 1.00 93.69 84 LEU A O 1
ATOM 651 N N . SER A 1 85 ? -3.588 8.263 5.273 1.00 92.75 85 SER A N 1
ATOM 652 C CA . SER A 1 85 ? -3.710 9.123 4.092 1.00 92.75 85 SER A CA 1
ATOM 653 C C . SER A 1 85 ? -2.470 9.998 3.864 1.00 92.75 85 SER A C 1
ATOM 655 O O . SER A 1 85 ? -2.055 10.179 2.723 1.00 92.75 85 SER A O 1
ATOM 657 N N . GLU A 1 86 ? -1.840 10.494 4.933 1.00 94.12 86 GLU A N 1
ATOM 658 C CA . GLU A 1 86 ? -0.603 11.274 4.856 1.00 94.12 86 GLU A CA 1
ATOM 659 C C . GLU A 1 86 ? 0.566 10.412 4.374 1.00 94.12 86 GLU A C 1
ATOM 661 O O . GLU A 1 86 ? 1.279 10.831 3.464 1.00 94.12 86 GLU A O 1
ATOM 666 N N . THR A 1 87 ? 0.705 9.185 4.882 1.00 94.06 87 THR A N 1
ATOM 667 C CA . THR A 1 87 ? 1.705 8.215 4.410 1.00 94.06 87 THR A CA 1
ATOM 668 C C . THR A 1 87 ? 1.555 7.935 2.913 1.00 94.06 87 THR A C 1
ATOM 670 O O . THR A 1 87 ? 2.540 7.948 2.171 1.00 94.06 87 THR A O 1
ATOM 673 N N . LEU A 1 88 ? 0.320 7.743 2.434 1.00 95.00 88 LEU A N 1
ATOM 674 C CA . LEU A 1 88 ? 0.042 7.514 1.012 1.00 95.00 88 LEU A CA 1
ATOM 675 C C . LEU A 1 88 ? 0.382 8.723 0.124 1.00 95.00 88 LEU A C 1
ATOM 677 O O . LEU A 1 88 ? 0.687 8.546 -1.054 1.00 95.00 88 LEU A O 1
ATOM 681 N N . LEU A 1 89 ? 0.342 9.943 0.666 1.00 94.12 89 LEU A N 1
ATOM 682 C CA . LEU A 1 89 ? 0.710 11.167 -0.053 1.00 94.12 89 LEU A CA 1
ATOM 683 C C . LEU A 1 89 ? 2.207 11.482 0.029 1.00 94.12 89 LEU A C 1
ATOM 685 O O . LEU A 1 89 ? 2.747 12.121 -0.873 1.00 94.12 89 LEU A O 1
ATOM 689 N N . GLN A 1 90 ? 2.868 11.066 1.107 1.00 94.44 90 GLN A N 1
ATOM 690 C CA . GLN A 1 90 ? 4.272 11.363 1.369 1.00 94.44 90 GLN A CA 1
ATOM 691 C C . GLN A 1 90 ? 5.206 10.653 0.388 1.00 94.44 90 GLN A C 1
ATOM 693 O O . GLN A 1 90 ? 6.201 11.236 -0.044 1.00 94.44 90 GLN A O 1
ATOM 698 N N . TYR A 1 91 ? 4.897 9.404 0.041 1.00 95.56 91 TYR A N 1
ATOM 699 C CA . TYR A 1 91 ? 5.769 8.584 -0.790 1.00 95.56 91 TYR A CA 1
ATOM 700 C C . TYR A 1 91 ? 5.379 8.652 -2.274 1.00 95.56 91 TYR A C 1
ATOM 702 O O . TYR A 1 91 ? 4.276 8.229 -2.640 1.00 95.56 91 TYR A O 1
ATOM 710 N N . PRO A 1 92 ? 6.300 9.070 -3.171 1.00 94.44 92 PRO A N 1
ATOM 711 C CA . PRO A 1 92 ? 6.069 9.059 -4.619 1.00 94.44 92 PRO A CA 1
ATOM 712 C C . PRO A 1 92 ? 5.680 7.680 -5.164 1.00 94.44 92 PRO A C 1
ATOM 714 O O . PRO A 1 92 ? 4.953 7.590 -6.156 1.00 94.44 92 PRO A O 1
ATOM 717 N N . VAL A 1 93 ? 6.128 6.613 -4.492 1.00 97.06 93 VAL A N 1
ATOM 718 C CA . VAL A 1 93 ? 5.794 5.212 -4.784 1.00 97.06 93 VAL A CA 1
ATOM 719 C C . VAL A 1 93 ? 4.283 4.998 -4.838 1.00 97.06 93 VAL A C 1
ATOM 721 O O . VAL A 1 93 ? 3.768 4.469 -5.824 1.00 97.06 93 VAL A O 1
ATOM 724 N N . PHE A 1 94 ? 3.555 5.489 -3.834 1.00 96.75 94 PHE A N 1
ATOM 725 C CA . PHE A 1 94 ? 2.102 5.341 -3.750 1.00 96.75 94 PHE A CA 1
ATOM 726 C C . PHE A 1 94 ? 1.354 6.252 -4.719 1.00 96.75 94 PHE A C 1
ATOM 728 O O . PHE A 1 94 ? 0.322 5.852 -5.262 1.00 96.75 94 PHE A O 1
ATOM 735 N N . ALA A 1 95 ? 1.900 7.439 -4.990 1.00 93.88 95 ALA A N 1
ATOM 736 C CA . ALA A 1 95 ? 1.368 8.334 -6.010 1.00 93.88 95 ALA A CA 1
ATOM 737 C C . ALA A 1 95 ? 1.472 7.714 -7.413 1.00 93.88 95 ALA A C 1
ATOM 739 O O . ALA A 1 95 ? 0.516 7.774 -8.185 1.00 93.88 95 ALA A O 1
ATOM 740 N N . THR A 1 96 ? 2.597 7.062 -7.720 1.00 95.25 96 THR A N 1
ATOM 741 C CA . THR A 1 96 ? 2.840 6.441 -9.031 1.00 95.25 96 THR A CA 1
ATOM 742 C C . THR A 1 96 ? 1.884 5.295 -9.295 1.00 95.25 96 THR A C 1
ATOM 744 O O . THR A 1 96 ? 1.309 5.240 -10.374 1.00 95.25 96 THR A O 1
ATOM 747 N N . ILE A 1 97 ? 1.643 4.431 -8.306 1.00 96.06 97 ILE A N 1
ATOM 748 C CA . ILE A 1 97 ? 0.682 3.325 -8.443 1.00 96.06 97 ILE A CA 1
ATOM 749 C C . ILE A 1 97 ? -0.769 3.738 -8.165 1.00 96.06 97 ILE A C 1
ATOM 751 O O . ILE A 1 97 ? -1.663 2.895 -8.188 1.00 96.06 97 ILE A O 1
ATOM 755 N N . GLN A 1 98 ? -1.011 5.023 -7.883 1.00 95.44 98 GLN A N 1
ATOM 756 C CA . GLN A 1 98 ? -2.315 5.591 -7.550 1.00 95.44 98 GLN A CA 1
ATOM 757 C C . GLN A 1 98 ? -3.082 4.772 -6.498 1.00 95.44 98 GLN A C 1
ATOM 759 O O . GLN A 1 98 ? -4.201 4.324 -6.765 1.00 95.44 98 GLN A O 1
ATOM 764 N N . VAL A 1 99 ? -2.485 4.555 -5.319 1.00 96.44 99 VAL A N 1
ATOM 765 C CA . VAL A 1 99 ? -3.134 3.779 -4.246 1.00 96.44 99 VAL A CA 1
ATOM 766 C C . VAL A 1 99 ? -4.477 4.397 -3.861 1.00 96.44 99 VAL A C 1
ATOM 768 O O . VAL A 1 99 ? -4.585 5.602 -3.628 1.00 96.44 99 VAL A O 1
ATOM 771 N N . ARG A 1 100 ? -5.511 3.559 -3.774 1.00 91.31 100 ARG A N 1
ATOM 772 C CA . ARG A 1 100 ? -6.865 3.949 -3.374 1.00 91.31 100 ARG A CA 1
ATOM 773 C C . ARG A 1 100 ? -7.462 2.915 -2.433 1.00 91.31 100 ARG A C 1
ATOM 775 O O . ARG A 1 100 ? -7.226 1.716 -2.557 1.00 91.31 100 ARG A O 1
ATOM 782 N N . GLN A 1 101 ? -8.302 3.396 -1.533 1.00 90.19 101 GLN A N 1
ATOM 783 C CA . GLN A 1 101 ? -9.129 2.568 -0.670 1.00 90.19 101 GLN A CA 1
ATOM 784 C C . GLN A 1 101 ? -10.494 2.341 -1.344 1.00 90.19 101 GLN A C 1
ATOM 786 O O . GLN A 1 101 ? -11.161 3.306 -1.715 1.00 90.19 101 GLN A O 1
ATOM 791 N N . ILE A 1 102 ? -10.903 1.078 -1.534 1.00 81.44 102 ILE A N 1
ATOM 792 C CA . ILE A 1 102 ? -12.190 0.718 -2.180 1.00 81.44 102 ILE A CA 1
ATOM 793 C C . ILE A 1 102 ? -13.303 0.421 -1.157 1.00 81.44 102 ILE A C 1
ATOM 795 O O . ILE A 1 102 ? -14.486 0.427 -1.499 1.00 81.44 102 ILE A O 1
ATOM 799 N N . GLY A 1 103 ? -12.957 0.208 0.109 1.00 83.94 103 GLY A N 1
ATOM 800 C CA . GLY A 1 103 ? -13.911 -0.082 1.178 1.00 83.94 103 GLY A CA 1
ATOM 801 C C . GLY A 1 103 ? -13.319 0.220 2.547 1.00 83.94 103 GLY A C 1
ATOM 802 O O . GLY A 1 103 ? -12.431 1.051 2.668 1.00 83.94 103 GLY A O 1
ATOM 803 N N . TYR A 1 104 ? -13.789 -0.448 3.593 1.00 84.25 104 TYR A N 1
ATOM 804 C CA . TYR A 1 104 ? -13.119 -0.375 4.893 1.00 84.25 104 TYR A CA 1
ATOM 805 C C . TYR A 1 104 ? -11.796 -1.142 4.850 1.00 84.25 104 TYR A C 1
ATOM 807 O O . TYR A 1 104 ? -11.672 -2.089 4.074 1.00 84.25 104 TYR A O 1
ATOM 815 N N . LEU A 1 105 ? -10.827 -0.742 5.675 1.00 85.75 105 LEU A N 1
ATOM 816 C CA . LEU A 1 105 ? -9.618 -1.541 5.868 1.00 85.75 105 LEU A CA 1
ATOM 817 C C . LEU A 1 105 ? -10.028 -2.901 6.442 1.00 85.75 105 LEU A C 1
ATOM 819 O O . LEU A 1 105 ? -10.830 -2.968 7.378 1.00 85.75 105 LEU A O 1
ATOM 823 N N . THR A 1 106 ? -9.541 -3.983 5.844 1.00 73.75 106 THR A N 1
ATOM 824 C CA . THR A 1 106 ? -9.976 -5.346 6.176 1.00 73.75 106 THR A CA 1
ATOM 825 C C . THR A 1 106 ? -8.839 -6.180 6.732 1.00 73.75 106 THR A C 1
ATOM 827 O O . THR A 1 106 ? -7.760 -6.163 6.164 1.00 73.75 106 THR A O 1
ATOM 830 N N . GLY A 1 107 ? -9.135 -7.001 7.746 1.00 74.12 107 GLY A N 1
ATOM 831 C CA . GLY A 1 107 ? -8.270 -8.098 8.196 1.00 74.12 107 GLY A CA 1
ATOM 832 C C . GLY A 1 107 ? -6.960 -7.665 8.872 1.00 74.12 107 GLY A C 1
ATOM 833 O O . GLY A 1 107 ? -6.586 -6.502 8.797 1.00 74.12 107 GLY A O 1
ATOM 834 N N . PRO A 1 108 ? -6.271 -8.586 9.573 1.00 82.19 108 PRO A N 1
ATOM 835 C CA . PRO A 1 108 ? -4.931 -8.351 10.103 1.00 82.19 108 PRO A CA 1
ATOM 836 C C . PRO A 1 108 ? -3.925 -8.159 8.962 1.00 82.19 108 PRO A C 1
ATOM 838 O O . PRO A 1 108 ? -3.893 -8.969 8.041 1.00 82.19 108 PRO A O 1
ATOM 841 N N . VAL A 1 109 ? -3.077 -7.132 9.053 1.00 90.75 109 VAL A N 1
ATOM 842 C CA . VAL A 1 109 ? -1.963 -6.929 8.114 1.00 90.75 109 VAL A CA 1
ATOM 843 C C . VAL A 1 109 ? -0.715 -7.647 8.612 1.00 90.75 109 VAL A C 1
ATOM 845 O O . VAL A 1 109 ? -0.329 -7.528 9.780 1.00 90.75 109 VAL A O 1
ATOM 848 N N . SER A 1 110 ? -0.074 -8.405 7.729 1.00 91.69 110 SER A N 1
ATOM 849 C CA . SER A 1 110 ? 1.166 -9.111 8.039 1.00 91.69 110 SER A CA 1
ATOM 850 C C . SER A 1 110 ? 2.363 -8.172 7.942 1.00 91.69 110 SER A C 1
ATOM 852 O O . SER A 1 110 ? 2.388 -7.239 7.139 1.00 91.69 110 SER A O 1
ATOM 854 N N . LYS A 1 111 ? 3.403 -8.430 8.743 1.00 95.06 111 LYS A N 1
ATOM 855 C CA . LYS A 1 111 ? 4.657 -7.682 8.620 1.00 95.06 111 LYS A CA 1
ATOM 856 C C . LYS A 1 111 ? 5.286 -7.958 7.245 1.00 95.06 111 LYS A C 1
ATOM 858 O O . LYS A 1 111 ? 5.558 -9.127 6.958 1.00 95.06 111 LYS A O 1
ATOM 863 N N . PRO A 1 112 ? 5.577 -6.929 6.428 1.00 96.00 112 PRO A N 1
ATOM 864 C CA . PRO A 1 112 ? 6.203 -7.128 5.131 1.00 96.00 112 PRO A CA 1
ATOM 865 C C . PRO A 1 112 ? 7.640 -7.631 5.299 1.00 96.00 112 PRO A C 1
ATOM 867 O O . PRO A 1 112 ? 8.378 -7.210 6.196 1.00 96.00 112 PRO A O 1
ATOM 870 N N . ASN A 1 113 ? 8.053 -8.534 4.414 1.00 95.38 113 ASN A N 1
ATOM 871 C CA . ASN A 1 113 ? 9.446 -8.958 4.338 1.00 95.38 113 ASN A CA 1
ATOM 872 C C . ASN A 1 113 ? 10.290 -7.870 3.661 1.00 95.38 113 ASN A C 1
ATOM 874 O O . ASN A 1 113 ? 9.826 -7.169 2.766 1.00 95.38 113 ASN A O 1
ATOM 878 N N . THR A 1 114 ? 11.561 -7.749 4.032 1.00 92.56 114 THR A N 1
ATOM 879 C CA . THR A 1 114 ? 12.501 -6.914 3.278 1.00 92.56 114 THR A CA 1
ATOM 880 C C . THR A 1 114 ? 13.166 -7.743 2.183 1.00 92.56 114 THR A C 1
ATOM 882 O O . THR A 1 114 ? 13.484 -8.918 2.370 1.00 92.56 114 THR A O 1
ATOM 885 N N . SER A 1 115 ? 13.366 -7.140 1.011 1.00 96.69 115 SER A N 1
ATOM 886 C CA . SER A 1 115 ? 13.954 -7.807 -0.153 1.00 96.69 115 SER A CA 1
ATOM 887 C C . SER A 1 115 ? 15.002 -6.926 -0.811 1.00 96.69 115 SER A C 1
ATOM 889 O O . SER A 1 115 ? 14.719 -5.770 -1.106 1.00 96.69 115 SER A O 1
ATOM 891 N N . SER A 1 116 ? 16.183 -7.477 -1.099 1.00 97.12 116 SER A N 1
ATOM 892 C CA . SER A 1 116 ? 17.217 -6.799 -1.893 1.00 97.12 116 SER A CA 1
ATOM 893 C C . SER A 1 116 ? 16.914 -6.780 -3.396 1.00 97.12 116 SER A C 1
ATOM 895 O O . SER A 1 116 ? 17.509 -5.993 -4.128 1.00 97.12 116 SER A O 1
ATOM 897 N N . ASP A 1 117 ? 15.992 -7.626 -3.862 1.00 97.44 117 ASP A N 1
ATOM 898 C CA . ASP A 1 117 ? 15.486 -7.598 -5.232 1.00 97.44 117 ASP A CA 1
ATOM 899 C C . ASP A 1 117 ? 14.303 -6.629 -5.358 1.00 97.44 117 ASP A C 1
ATOM 901 O O . ASP A 1 117 ? 13.363 -6.676 -4.555 1.00 97.44 117 ASP A O 1
ATOM 905 N N . ARG A 1 118 ? 14.348 -5.778 -6.391 1.00 97.06 118 ARG A N 1
ATOM 906 C CA . ARG A 1 118 ? 13.370 -4.706 -6.628 1.00 97.06 118 ARG A CA 1
ATOM 907 C C . ARG A 1 118 ? 11.997 -5.240 -7.010 1.00 97.06 118 ARG A C 1
ATOM 909 O O . ARG A 1 118 ? 11.001 -4.758 -6.482 1.00 97.06 118 ARG A O 1
ATOM 916 N N . LEU A 1 119 ? 11.932 -6.245 -7.884 1.00 97.25 119 LEU A N 1
ATOM 917 C CA . LEU A 1 119 ? 10.661 -6.863 -8.266 1.00 97.25 119 LEU A CA 1
ATOM 918 C C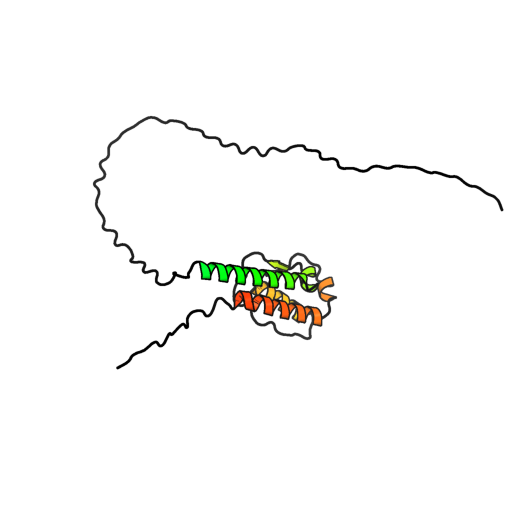 . LEU A 1 119 ? 9.972 -7.475 -7.050 1.00 97.25 119 LEU A C 1
ATOM 920 O O . LEU A 1 119 ? 8.773 -7.289 -6.854 1.00 97.25 119 LEU A O 1
ATOM 924 N N . ASN A 1 120 ? 10.726 -8.187 -6.223 1.00 98.06 120 ASN A N 1
ATOM 925 C CA . ASN A 1 120 ? 10.185 -8.795 -5.024 1.00 98.06 120 ASN A CA 1
ATOM 926 C C . ASN A 1 120 ? 9.780 -7.746 -3.971 1.00 98.06 120 ASN A C 1
ATOM 928 O O . ASN A 1 120 ? 8.740 -7.908 -3.345 1.00 98.06 120 ASN A O 1
ATOM 932 N N . ALA A 1 121 ? 10.515 -6.635 -3.833 1.00 98.19 121 ALA A N 1
ATOM 933 C CA . ALA A 1 121 ? 10.101 -5.519 -2.976 1.00 98.19 121 ALA A CA 1
ATOM 934 C C . ALA A 1 121 ? 8.759 -4.906 -3.425 1.00 98.19 121 ALA A C 1
ATOM 936 O O . ALA A 1 121 ? 7.875 -4.696 -2.599 1.00 98.19 121 ALA A O 1
ATOM 937 N N . VAL A 1 122 ? 8.570 -4.701 -4.734 1.00 97.38 122 VAL A N 1
ATOM 938 C CA . VAL A 1 122 ? 7.292 -4.231 -5.296 1.00 97.38 122 VAL A CA 1
ATOM 939 C C . VAL A 1 122 ? 6.161 -5.227 -5.033 1.00 97.38 122 VAL A C 1
ATOM 941 O O . VAL A 1 122 ? 5.072 -4.816 -4.646 1.00 97.38 122 VAL A O 1
ATOM 944 N N . LYS A 1 123 ? 6.399 -6.533 -5.211 1.00 97.31 123 LYS A N 1
ATOM 945 C CA . LYS A 1 123 ? 5.386 -7.564 -4.924 1.00 97.31 123 LYS A CA 1
ATOM 946 C C . LYS A 1 123 ? 4.950 -7.538 -3.464 1.00 97.31 123 LYS A C 1
ATOM 948 O O . LYS A 1 123 ? 3.760 -7.468 -3.206 1.00 97.31 123 LYS A O 1
ATOM 953 N N . ILE A 1 124 ? 5.905 -7.487 -2.535 1.00 97.88 124 ILE A N 1
ATOM 954 C CA . ILE A 1 124 ? 5.617 -7.412 -1.097 1.00 97.88 124 ILE A CA 1
ATOM 955 C C . ILE A 1 124 ? 4.788 -6.163 -0.763 1.00 97.88 124 ILE A C 1
ATOM 957 O O . ILE A 1 124 ? 3.855 -6.238 0.032 1.00 97.88 124 ILE A O 1
ATOM 961 N N . MET A 1 125 ? 5.093 -5.023 -1.389 1.00 97.12 125 MET A N 1
ATOM 962 C CA . MET A 1 125 ? 4.305 -3.799 -1.230 1.00 97.12 125 MET A CA 1
ATOM 963 C C . MET A 1 125 ? 2.865 -3.967 -1.741 1.00 97.12 125 MET A C 1
ATOM 965 O O . MET A 1 125 ? 1.924 -3.547 -1.071 1.00 97.12 125 MET A O 1
ATOM 969 N N . LEU A 1 126 ? 2.679 -4.569 -2.919 1.00 95.94 126 LEU A N 1
ATOM 970 C CA . LEU A 1 126 ? 1.352 -4.809 -3.497 1.00 95.94 126 LEU A CA 1
ATOM 971 C C . LEU A 1 126 ? 0.539 -5.817 -2.673 1.00 95.94 126 LEU A C 1
ATOM 973 O O . LEU A 1 126 ? -0.653 -5.598 -2.464 1.00 95.94 126 LEU A O 1
ATOM 977 N N . ASP A 1 127 ? 1.183 -6.870 -2.168 1.00 95.75 127 ASP A N 1
ATOM 978 C CA . ASP A 1 127 ? 0.560 -7.856 -1.283 1.00 95.75 127 ASP A CA 1
ATOM 979 C C . ASP A 1 127 ? 0.072 -7.182 0.012 1.00 95.75 127 ASP A C 1
ATOM 981 O O . ASP A 1 127 ? -1.071 -7.382 0.414 1.00 95.75 127 ASP A O 1
ATOM 985 N N . LEU A 1 128 ? 0.880 -6.293 0.608 1.00 95.62 128 LEU A N 1
ATOM 986 C CA . LEU A 1 128 ? 0.485 -5.510 1.786 1.00 95.62 128 LEU A CA 1
ATOM 987 C C . LEU A 1 128 ? -0.729 -4.608 1.510 1.00 95.62 128 LEU A C 1
ATOM 989 O O . LEU A 1 128 ? -1.635 -4.523 2.340 1.00 95.62 128 LEU A O 1
ATOM 993 N N . LEU A 1 129 ? -0.765 -3.938 0.352 1.00 94.44 129 LEU A N 1
ATOM 994 C CA . LEU A 1 129 ? -1.925 -3.137 -0.051 1.00 94.44 129 LEU A CA 1
ATOM 995 C C . LEU A 1 129 ? -3.181 -4.009 -0.133 1.00 94.44 129 LEU A C 1
ATOM 997 O O . LEU A 1 129 ? -4.210 -3.652 0.440 1.00 94.44 129 LEU A O 1
ATOM 1001 N N . GLN A 1 130 ? -3.081 -5.168 -0.785 1.00 92.50 130 GLN A N 1
ATOM 1002 C CA . GLN A 1 130 ? -4.194 -6.100 -0.925 1.00 92.50 130 GLN A CA 1
ATOM 1003 C C . GLN A 1 130 ? -4.673 -6.635 0.431 1.00 92.50 130 GLN A C 1
ATOM 1005 O O . GLN A 1 130 ? -5.882 -6.671 0.665 1.00 92.50 130 GLN A O 1
ATOM 1010 N N . GLU A 1 131 ? -3.755 -7.027 1.321 1.00 92.44 131 GLU A N 1
ATOM 1011 C CA . GLU A 1 131 ? -4.082 -7.474 2.682 1.00 92.44 131 GLU A CA 1
ATOM 1012 C C . GLU A 1 131 ? -4.874 -6.404 3.438 1.00 92.44 131 GLU A C 1
ATOM 1014 O O . GLU A 1 131 ? -5.858 -6.726 4.096 1.00 92.44 131 GLU A O 1
ATOM 1019 N N . ALA A 1 132 ? -4.505 -5.133 3.274 1.00 91.56 132 ALA A N 1
ATOM 1020 C CA . ALA A 1 132 ? -5.161 -4.002 3.918 1.00 91.56 132 ALA A CA 1
ATOM 1021 C C . ALA A 1 1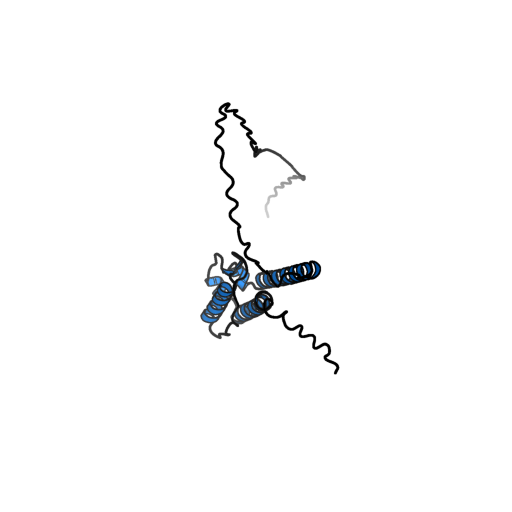32 ? -6.503 -3.583 3.285 1.00 91.56 132 ALA A C 1
ATOM 1023 O O . ALA A 1 132 ? -7.173 -2.694 3.812 1.00 91.56 132 ALA A O 1
ATOM 1024 N N . GLY A 1 133 ? -6.906 -4.168 2.152 1.00 92.00 133 GLY A N 1
ATOM 1025 C CA . GLY A 1 133 ? -8.079 -3.716 1.390 1.00 92.00 133 GLY A CA 1
ATOM 1026 C C . GLY A 1 133 ? -7.839 -2.434 0.575 1.00 92.00 133 GLY A C 1
ATOM 1027 O O . GLY A 1 133 ? -8.786 -1.744 0.182 1.00 92.00 133 GLY A O 1
ATOM 1028 N N . LEU A 1 134 ? -6.572 -2.107 0.315 1.00 94.00 134 LEU A N 1
ATOM 1029 C CA . LEU A 1 134 ? -6.142 -1.063 -0.608 1.00 94.00 134 LEU A CA 1
ATOM 1030 C C . LEU A 1 134 ? -5.878 -1.671 -1.988 1.00 94.00 134 LEU A C 1
ATOM 1032 O O . LEU A 1 134 ? -5.545 -2.847 -2.129 1.00 94.00 134 LEU A O 1
ATOM 1036 N N . VAL A 1 135 ? -6.002 -0.855 -3.029 1.00 93.62 135 VAL A N 1
ATOM 1037 C CA . VAL A 1 135 ? -5.665 -1.269 -4.392 1.00 93.62 135 VAL A CA 1
ATOM 1038 C C . VAL A 1 135 ? -4.786 -0.238 -5.073 1.00 93.62 135 VAL A C 1
ATOM 1040 O O . VAL A 1 135 ? -4.900 0.962 -4.820 1.00 93.62 135 VAL A O 1
ATOM 1043 N N . ALA A 1 136 ? -3.941 -0.711 -5.982 1.00 95.75 136 ALA A N 1
ATOM 1044 C CA . ALA A 1 136 ? -3.317 0.153 -6.967 1.00 95.75 136 ALA A CA 1
ATOM 1045 C C . ALA A 1 136 ? -4.351 0.572 -8.026 1.00 95.75 136 ALA A C 1
ATOM 1047 O O . ALA A 1 136 ? -5.225 -0.212 -8.408 1.00 95.75 136 ALA A O 1
ATOM 1048 N N . GLY A 1 137 ? -4.259 1.817 -8.479 1.00 95.12 137 GLY A N 1
ATOM 1049 C CA . GLY A 1 137 ? -5.016 2.322 -9.614 1.00 95.12 137 GLY A CA 1
ATOM 1050 C C . GLY A 1 137 ? -4.357 1.956 -10.943 1.00 95.12 137 GLY A C 1
ATOM 1051 O O . GLY A 1 137 ? -3.626 0.977 -11.060 1.00 95.12 137 GLY A O 1
ATOM 1052 N N . GLU A 1 138 ? -4.622 2.762 -11.964 1.00 94.62 138 GLU A N 1
ATOM 1053 C CA . GLU A 1 138 ? -3.940 2.646 -13.251 1.00 94.62 138 GLU A CA 1
ATOM 1054 C C . GLU A 1 138 ? -2.549 3.284 -13.161 1.00 94.62 138 GLU A C 1
ATOM 1056 O O . GLU A 1 138 ? -2.413 4.431 -12.737 1.00 94.62 138 GLU A O 1
ATOM 1061 N N . PHE A 1 139 ? -1.506 2.556 -13.548 1.00 95.06 139 PHE A N 1
ATOM 1062 C CA . PHE A 1 139 ? -0.143 3.078 -13.561 1.00 95.06 139 PHE A CA 1
ATOM 1063 C C . PHE A 1 139 ? 0.717 2.373 -14.603 1.00 95.06 139 PHE A C 1
ATOM 1065 O O . PHE A 1 139 ? 0.424 1.248 -15.008 1.00 95.06 139 PHE A O 1
ATOM 1072 N N . ASP A 1 140 ? 1.801 3.035 -15.006 1.00 95.38 140 ASP A N 1
ATOM 1073 C CA . ASP A 1 140 ? 2.849 2.426 -15.820 1.00 95.38 140 ASP A CA 1
ATOM 1074 C C . ASP A 1 140 ? 3.925 1.824 -14.893 1.00 95.38 140 ASP A C 1
ATOM 1076 O O . ASP A 1 140 ? 4.570 2.565 -14.137 1.00 95.38 140 ASP A O 1
ATOM 1080 N N . PRO A 1 141 ? 4.142 0.494 -14.923 1.00 93.81 141 PRO A N 1
ATOM 1081 C CA . PRO A 1 141 ? 5.154 -0.163 -14.104 1.00 93.81 141 PRO A CA 1
ATOM 1082 C C . PRO A 1 141 ? 6.576 0.346 -14.346 1.00 93.81 141 PRO A C 1
ATOM 1084 O O . PRO A 1 141 ? 7.402 0.217 -13.446 1.00 93.81 141 PRO A O 1
ATOM 1087 N N . VAL A 1 142 ? 6.880 0.926 -15.515 1.00 96.25 142 VAL A N 1
ATOM 1088 C CA . VAL A 1 142 ? 8.213 1.472 -15.811 1.00 96.25 142 VAL A CA 1
ATOM 1089 C C . VAL A 1 142 ? 8.595 2.517 -14.766 1.00 96.25 142 VAL A C 1
ATOM 1091 O O . VAL A 1 142 ? 9.642 2.383 -14.143 1.00 96.25 142 VAL A O 1
ATOM 1094 N N . TYR A 1 143 ? 7.719 3.482 -14.467 1.00 94.94 143 TYR A N 1
ATOM 1095 C CA . TYR A 1 143 ? 8.010 4.515 -13.464 1.00 94.94 143 TYR A CA 1
ATOM 1096 C C . TYR A 1 143 ? 8.186 3.953 -12.051 1.00 94.94 143 TYR A C 1
ATOM 1098 O O . TYR A 1 143 ? 8.993 4.471 -11.284 1.00 94.94 143 TYR A O 1
ATOM 1106 N N . LEU A 1 144 ? 7.480 2.872 -11.713 1.00 94.88 144 LEU A N 1
ATOM 1107 C CA . LEU A 1 144 ? 7.652 2.190 -10.431 1.00 94.88 144 LEU A CA 1
ATOM 1108 C C . LEU A 1 144 ? 9.025 1.508 -10.334 1.00 94.88 144 LEU A C 1
ATOM 1110 O O . LEU A 1 144 ? 9.652 1.518 -9.276 1.00 94.88 144 LEU A O 1
ATOM 1114 N N . PHE A 1 145 ? 9.512 0.938 -11.439 1.00 95.25 145 PHE A N 1
ATOM 1115 C CA . PHE A 1 145 ? 10.832 0.316 -11.503 1.00 95.25 145 PHE A CA 1
ATOM 1116 C C . PHE A 1 145 ? 11.986 1.306 -11.643 1.00 95.25 145 PHE A C 1
ATOM 1118 O O . PHE A 1 145 ? 13.118 0.866 -11.471 1.00 95.25 145 PHE A O 1
ATOM 1125 N N . GLU A 1 146 ? 11.744 2.596 -11.874 1.00 95.50 146 GLU A N 1
ATOM 1126 C CA . GLU A 1 146 ? 12.780 3.642 -11.833 1.00 95.50 146 GLU A CA 1
ATOM 1127 C C . GLU A 1 146 ? 13.043 4.171 -10.408 1.00 95.50 146 GLU A C 1
ATOM 1129 O O . GLU A 1 146 ? 14.111 4.717 -10.139 1.00 95.50 146 GLU A O 1
ATOM 1134 N N . MET A 1 147 ? 12.126 3.954 -9.459 1.00 96.06 147 MET A N 1
ATOM 1135 C CA . MET A 1 147 ? 12.259 4.423 -8.068 1.00 96.06 147 MET A CA 1
ATOM 1136 C C . MET A 1 147 ? 13.375 3.734 -7.298 1.00 96.06 147 MET A C 1
ATOM 1138 O O . MET A 1 147 ? 13.706 2.581 -7.564 1.00 96.06 147 MET A O 1
ATOM 1142 N N . GLU A 1 148 ? 13.950 4.387 -6.294 1.00 96.69 148 GLU A N 1
ATOM 1143 C CA . GLU A 1 148 ? 15.011 3.752 -5.520 1.00 96.69 148 GLU A CA 1
ATOM 1144 C C . GLU A 1 148 ? 14.479 2.561 -4.707 1.00 96.69 148 GLU A C 1
ATOM 1146 O O . GLU A 1 148 ? 13.398 2.600 -4.121 1.00 96.69 148 GLU A O 1
ATOM 1151 N N . LEU A 1 149 ? 15.264 1.480 -4.618 1.00 97.44 149 LEU A N 1
ATOM 1152 C CA . LEU A 1 149 ? 14.878 0.311 -3.816 1.00 97.44 149 LEU A CA 1
ATOM 1153 C C . LEU A 1 149 ? 14.630 0.698 -2.349 1.00 97.44 149 LEU A C 1
ATOM 1155 O O . LEU A 1 149 ? 13.701 0.184 -1.730 1.00 97.44 149 LEU A O 1
ATOM 1159 N N . GLY A 1 150 ? 15.447 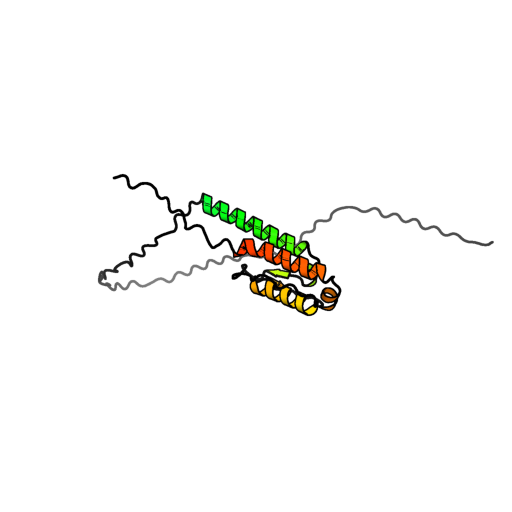1.612 -1.816 1.00 97.00 150 GLY A N 1
ATOM 1160 C CA . GLY A 1 150 ? 15.291 2.128 -0.460 1.00 97.00 150 GLY A CA 1
ATOM 1161 C C . GLY A 1 150 ? 13.976 2.881 -0.262 1.00 97.00 150 GLY A C 1
ATOM 1162 O O . GLY A 1 150 ? 13.350 2.715 0.778 1.00 97.00 150 GLY A O 1
ATOM 1163 N N . GLU A 1 151 ? 13.510 3.629 -1.267 1.00 96.50 151 GLU A N 1
ATOM 1164 C CA . GLU A 1 151 ? 12.218 4.326 -1.218 1.00 96.50 151 GLU A CA 1
ATOM 1165 C C . GLU A 1 151 ? 11.048 3.341 -1.207 1.00 96.50 151 GLU A C 1
ATOM 1167 O O . GLU A 1 151 ? 10.131 3.501 -0.409 1.00 96.50 151 GLU A O 1
ATOM 1172 N N . ILE A 1 152 ? 11.098 2.287 -2.029 1.00 97.69 152 ILE A N 1
ATOM 1173 C CA . ILE A 1 152 ? 10.059 1.241 -2.052 1.00 97.69 152 ILE A CA 1
ATOM 1174 C C . ILE A 1 152 ? 10.000 0.523 -0.698 1.00 97.69 152 ILE A C 1
ATOM 1176 O O . ILE A 1 152 ? 8.919 0.307 -0.149 1.00 97.69 152 ILE A O 1
ATOM 1180 N N . GLN A 1 153 ? 11.157 0.169 -0.134 1.00 97.69 153 GLN A N 1
ATOM 1181 C CA . GLN A 1 153 ? 11.240 -0.495 1.168 1.00 97.69 153 GLN A CA 1
ATOM 1182 C C . GLN A 1 153 ? 10.750 0.405 2.309 1.00 97.69 153 GLN A C 1
ATOM 1184 O O . GLN A 1 153 ? 9.969 -0.054 3.141 1.00 97.69 153 GLN A O 1
ATOM 1189 N N . ALA A 1 154 ? 11.179 1.670 2.337 1.00 97.12 154 ALA A N 1
ATOM 1190 C CA . ALA A 1 154 ? 10.760 2.641 3.344 1.00 97.12 154 ALA A CA 1
ATOM 1191 C C . ALA A 1 154 ? 9.251 2.904 3.267 1.00 97.12 154 ALA A C 1
ATOM 1193 O O . ALA A 1 154 ? 8.561 2.773 4.273 1.00 97.12 154 ALA A O 1
ATOM 1194 N N . ALA A 1 155 ? 8.725 3.149 2.062 1.00 97.50 155 ALA A N 1
ATOM 1195 C CA . ALA A 1 155 ? 7.295 3.334 1.837 1.00 97.50 155 ALA A CA 1
ATOM 1196 C C . ALA A 1 155 ? 6.487 2.125 2.333 1.00 97.50 155 ALA A C 1
ATOM 1198 O O . ALA A 1 155 ? 5.493 2.285 3.036 1.00 97.50 155 ALA A O 1
ATOM 1199 N N . THR A 1 156 ? 6.939 0.907 2.015 1.00 98.00 156 THR A N 1
ATOM 1200 C CA . THR A 1 156 ? 6.278 -0.337 2.445 1.00 98.00 156 THR A CA 1
ATOM 1201 C C . THR A 1 156 ? 6.254 -0.475 3.969 1.00 98.00 156 THR A C 1
ATOM 1203 O O . THR A 1 156 ? 5.240 -0.884 4.535 1.00 98.00 156 THR A O 1
ATOM 1206 N N . GLN A 1 157 ? 7.353 -0.128 4.644 1.00 97.44 157 GLN A N 1
ATOM 1207 C CA . GLN A 1 157 ? 7.450 -0.212 6.099 1.00 97.44 157 GLN A CA 1
ATOM 1208 C C . GLN A 1 157 ? 6.565 0.835 6.792 1.00 97.44 157 GLN A C 1
ATOM 1210 O O . GLN A 1 157 ? 5.791 0.476 7.677 1.00 97.44 157 GLN A O 1
ATOM 1215 N N . ASP A 1 158 ? 6.605 2.090 6.346 1.00 96.38 158 ASP A N 1
ATOM 1216 C CA . ASP A 1 158 ? 5.792 3.173 6.916 1.00 96.38 158 ASP A CA 1
ATOM 1217 C C . ASP A 1 158 ? 4.291 2.950 6.687 1.00 96.38 158 ASP A C 1
ATOM 1219 O O . ASP A 1 158 ? 3.458 3.239 7.555 1.00 96.38 158 ASP A O 1
ATOM 1223 N N . LEU A 1 159 ? 3.931 2.382 5.532 1.00 96.12 159 LEU A N 1
ATOM 1224 C CA . LEU A 1 159 ? 2.570 1.934 5.261 1.00 96.12 159 LEU A CA 1
ATOM 1225 C C . LEU A 1 159 ? 2.142 0.849 6.253 1.00 96.12 159 LEU A C 1
ATOM 1227 O O . LEU A 1 159 ? 1.068 0.961 6.842 1.00 96.12 159 LEU A O 1
ATOM 1231 N N . TYR A 1 160 ? 2.973 -0.174 6.475 1.00 95.75 160 TYR A N 1
ATOM 1232 C CA . TYR A 1 160 ? 2.676 -1.217 7.457 1.00 95.75 160 TYR A CA 1
ATOM 1233 C C . TYR A 1 160 ? 2.504 -0.642 8.866 1.00 95.75 160 TYR A C 1
ATOM 1235 O O . TYR A 1 160 ? 1.554 -1.010 9.551 1.00 95.75 160 TYR A O 1
ATOM 1243 N N . ASP A 1 161 ? 3.366 0.277 9.300 1.00 94.25 161 ASP A N 1
ATOM 1244 C CA . ASP A 1 161 ? 3.267 0.870 10.636 1.00 94.25 161 ASP A CA 1
ATOM 1245 C C . ASP A 1 161 ? 1.993 1.718 10.794 1.00 94.25 161 ASP A C 1
ATOM 1247 O O . ASP A 1 161 ? 1.336 1.649 11.836 1.00 94.25 161 ASP A O 1
ATOM 1251 N N . SER A 1 162 ? 1.577 2.424 9.736 1.00 93.38 162 SER A N 1
ATOM 1252 C CA . SER A 1 162 ? 0.300 3.153 9.699 1.00 93.38 162 SER A CA 1
ATOM 1253 C C . SER A 1 162 ? -0.904 2.201 9.776 1.00 93.38 162 SER A C 1
ATOM 1255 O O . SER A 1 162 ? -1.852 2.436 10.527 1.00 93.38 162 SER A O 1
ATOM 1257 N N . LEU A 1 163 ? -0.861 1.094 9.028 1.00 92.56 163 LEU A N 1
ATOM 1258 C CA . LEU A 1 163 ? -1.928 0.090 8.987 1.00 92.56 163 LEU A CA 1
ATOM 1259 C C . LEU A 1 163 ? -2.022 -0.722 10.277 1.00 92.56 163 LEU A C 1
ATOM 1261 O O . LEU A 1 163 ? -3.117 -1.040 10.732 1.00 92.56 163 LEU A O 1
ATOM 1265 N N . LYS A 1 164 ? -0.883 -1.046 10.890 1.00 90.75 164 LYS A N 1
ATOM 1266 C CA . LYS A 1 164 ? -0.816 -1.832 12.120 1.00 90.75 164 LYS A CA 1
ATOM 1267 C C . LYS A 1 164 ? -1.627 -1.180 13.230 1.00 90.75 164 LYS A C 1
ATOM 1269 O O . LYS A 1 164 ? -2.319 -1.890 13.948 1.00 90.75 164 LYS A O 1
ATOM 1274 N N . ILE A 1 165 ? -1.559 0.141 13.371 1.00 86.75 165 ILE A N 1
ATOM 1275 C CA . ILE A 1 165 ? -2.312 0.846 14.412 1.00 86.75 165 ILE A CA 1
ATOM 1276 C C . ILE A 1 165 ? -3.819 0.765 14.126 1.00 86.75 165 ILE A C 1
ATOM 1278 O O . ILE A 1 165 ? -4.588 0.389 15.002 1.00 86.75 165 ILE A O 1
ATOM 1282 N N . LEU A 1 166 ? -4.223 0.983 12.870 1.00 86.88 166 LEU A N 1
ATOM 1283 C CA . LEU A 1 166 ? -5.625 0.912 12.437 1.00 86.88 166 LEU A CA 1
ATOM 1284 C C . LEU A 1 166 ? -6.252 -0.482 12.564 1.00 86.88 166 LEU A C 1
ATOM 1286 O O . LEU A 1 166 ? -7.453 -0.611 12.778 1.00 86.88 166 LEU A O 1
ATOM 1290 N N . VAL A 1 167 ? -5.449 -1.530 12.395 1.00 81.00 167 VAL A N 1
ATOM 1291 C CA . VAL A 1 167 ? -5.924 -2.915 12.308 1.00 81.00 167 VAL A CA 1
ATOM 1292 C C . VAL A 1 167 ? -5.743 -3.683 13.622 1.00 81.00 167 VAL A C 1
ATOM 1294 O O . VAL A 1 167 ? -6.525 -4.583 13.932 1.00 81.00 167 VAL A O 1
ATOM 1297 N N . SER A 1 168 ? -4.720 -3.350 14.413 1.00 68.50 168 SER A N 1
ATOM 1298 C CA . SER A 1 168 ? -4.368 -4.091 15.630 1.00 68.50 168 SER A CA 1
ATOM 1299 C C . SER A 1 168 ? -5.166 -3.668 16.867 1.00 68.50 168 SER A C 1
ATOM 1301 O O . SER A 1 168 ? -5.137 -4.395 17.857 1.00 68.50 168 SER A O 1
ATOM 1303 N N . GLU A 1 169 ? -5.877 -2.538 16.849 1.00 58.72 169 GLU A N 1
ATOM 1304 C CA . GLU A 1 169 ? -6.467 -1.952 18.066 1.00 58.72 169 GLU A CA 1
ATOM 1305 C C . GLU A 1 169 ? -7.910 -2.403 18.370 1.00 58.72 169 GLU A C 1
ATOM 1307 O O . GLU A 1 169 ? -8.534 -1.953 19.327 1.00 58.72 169 GLU A O 1
ATOM 1312 N N . HIS A 1 170 ? -8.433 -3.388 17.632 1.00 53.22 170 HIS A N 1
ATOM 1313 C CA . HIS A 1 170 ? -9.683 -4.068 18.003 1.00 53.22 170 HIS A CA 1
ATOM 1314 C C . HIS A 1 170 ? -9.498 -5.276 18.934 1.00 53.22 170 HIS A C 1
ATOM 1316 O O . HIS A 1 170 ? -10.479 -5.914 19.324 1.00 53.22 170 HIS A O 1
ATOM 1322 N N . VAL A 1 171 ? -8.264 -5.576 19.342 1.00 49.59 171 VAL A N 1
ATOM 1323 C CA . VAL A 1 171 ? -7.976 -6.553 20.394 1.00 49.59 171 VAL A CA 1
ATOM 1324 C C . VAL A 1 171 ? -7.474 -5.788 21.618 1.00 49.59 171 VAL A C 1
ATOM 1326 O O . VAL A 1 171 ? -6.490 -5.067 21.523 1.00 49.59 171 VAL A O 1
ATOM 1329 N N . GLN A 1 172 ? -8.128 -6.006 22.767 1.00 45.88 172 GLN A N 1
ATOM 1330 C CA . GLN A 1 172 ? -7.691 -5.646 24.130 1.00 45.88 172 GLN A CA 1
ATOM 1331 C C . GLN A 1 172 ? -8.294 -4.383 24.795 1.00 45.88 172 GLN A C 1
ATOM 1333 O O . GLN A 1 172 ? -7.581 -3.494 25.247 1.00 45.88 172 GLN A O 1
ATOM 1338 N N . THR A 1 173 ? -9.605 -4.396 25.069 1.00 41.22 173 THR A N 1
ATOM 1339 C CA . THR A 1 173 ? -10.134 -3.788 26.314 1.00 41.22 173 THR A CA 1
ATOM 1340 C C . THR A 1 173 ? -11.059 -4.759 27.045 1.00 41.22 173 THR A C 1
ATOM 1342 O O . THR A 1 173 ? -12.239 -4.493 27.249 1.00 41.22 173 THR A O 1
ATOM 1345 N N . SER A 1 174 ? -10.530 -5.910 27.438 1.00 44.00 174 SER A N 1
ATOM 1346 C CA . SER A 1 174 ? -11.200 -6.832 28.359 1.00 44.00 174 S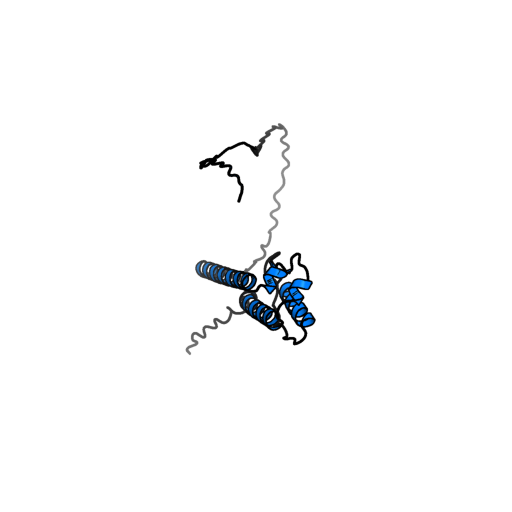ER A CA 1
ATOM 1347 C C . SER A 1 174 ? -10.165 -7.496 29.256 1.00 44.00 174 SER A C 1
ATOM 1349 O O . SER A 1 174 ? -10.003 -8.705 29.267 1.00 44.00 174 SER A O 1
ATOM 1351 N N . ASP A 1 175 ? -9.443 -6.678 30.018 1.00 42.12 175 ASP A N 1
ATOM 1352 C CA . ASP A 1 175 ? -8.858 -7.152 31.272 1.00 42.12 175 ASP A CA 1
ATOM 1353 C C . ASP A 1 175 ? -8.866 -6.028 32.317 1.00 42.12 175 ASP A C 1
ATOM 1355 O O . ASP A 1 175 ? -7.852 -5.517 32.784 1.00 42.12 175 ASP A O 1
ATOM 1359 N N . LEU A 1 176 ? -10.082 -5.605 32.669 1.00 50.34 176 LEU A N 1
ATOM 1360 C CA . LEU A 1 176 ? -10.361 -4.946 33.942 1.00 50.34 176 LEU A CA 1
ATOM 1361 C C . LEU A 1 176 ? -10.756 -6.025 34.950 1.00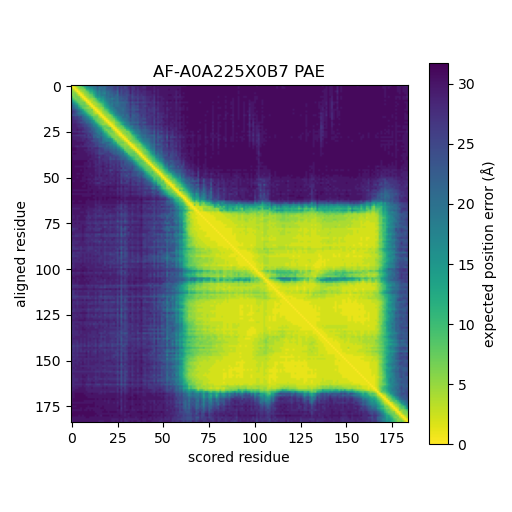 50.34 176 LEU A C 1
ATOM 1363 O O . LEU A 1 176 ? -11.900 -6.095 35.391 1.00 50.34 176 LEU A O 1
ATOM 1367 N N . ASN A 1 177 ? -9.801 -6.875 35.336 1.00 44.09 177 ASN A N 1
ATOM 1368 C CA . ASN A 1 177 ? -9.958 -7.642 36.563 1.00 44.09 177 ASN A CA 1
ATOM 1369 C C . ASN A 1 177 ? -9.573 -6.745 37.745 1.00 44.09 177 ASN A C 1
ATOM 1371 O O . ASN A 1 177 ? -8.438 -6.718 38.224 1.00 44.09 177 ASN A O 1
ATOM 1375 N N . TYR A 1 178 ? -10.549 -5.954 38.190 1.00 42.38 178 TYR A N 1
ATOM 1376 C CA . TYR A 1 178 ? -10.521 -5.361 39.515 1.00 42.38 178 TYR A CA 1
ATOM 1377 C C . TYR A 1 178 ? -10.558 -6.490 40.546 1.00 42.38 178 TYR A C 1
ATOM 1379 O O . TYR A 1 178 ? -11.630 -6.894 40.995 1.00 42.38 178 TYR A O 1
ATOM 1387 N N . GLN A 1 179 ? -9.393 -6.947 41.000 1.00 39.59 179 GLN A N 1
ATOM 1388 C CA . GLN A 1 179 ? -9.302 -7.720 42.232 1.00 39.59 179 GLN A CA 1
ATOM 1389 C C . GLN A 1 179 ? -9.572 -6.778 43.420 1.00 39.59 179 GLN A C 1
ATOM 1391 O O . GLN A 1 179 ? -8.670 -6.371 44.150 1.00 39.59 179 GLN A O 1
ATOM 1396 N N . THR A 1 180 ? -10.838 -6.406 43.618 1.00 44.44 180 THR A N 1
ATOM 1397 C CA . THR A 1 180 ? -11.295 -5.776 44.855 1.00 44.44 180 THR A CA 1
ATOM 1398 C C . THR A 1 180 ? -11.819 -6.872 45.772 1.00 44.44 180 THR A C 1
ATOM 1400 O O . THR A 1 180 ? -12.945 -7.326 45.634 1.00 44.44 180 THR A O 1
ATOM 1403 N N . ARG A 1 181 ? -10.981 -7.227 46.751 1.00 42.50 181 ARG A N 1
ATOM 1404 C CA . ARG A 1 181 ? -11.382 -7.538 48.130 1.00 42.50 181 ARG A CA 1
ATOM 1405 C C . ARG A 1 181 ? -12.324 -8.737 48.332 1.00 42.50 181 ARG A C 1
ATOM 1407 O O . ARG A 1 181 ? -13.539 -8.600 48.305 1.00 42.50 181 ARG A O 1
ATOM 1414 N N . SER A 1 182 ? -11.755 -9.849 48.796 1.00 43.06 182 SER A N 1
ATOM 1415 C CA . SER A 1 182 ? -12.428 -10.672 49.807 1.00 43.06 182 SER A CA 1
ATOM 1416 C C . SER A 1 182 ? -11.645 -10.556 51.108 1.00 43.06 182 SER A C 1
ATOM 1418 O O . SER A 1 182 ? -10.608 -11.188 51.287 1.00 43.06 182 SER A O 1
ATOM 1420 N N . SER A 1 183 ?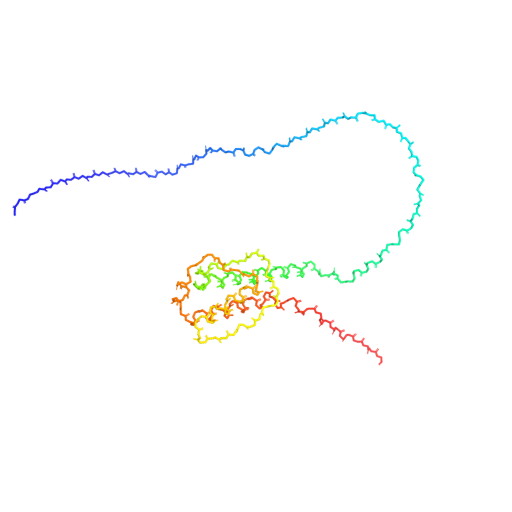 -12.124 -9.680 51.990 1.00 46.94 183 SER A N 1
ATOM 1421 C CA . SER A 1 183 ? -11.834 -9.768 53.417 1.00 46.94 183 SER A CA 1
ATOM 1422 C C . SER A 1 183 ? -12.577 -10.985 53.961 1.00 46.94 183 SER A C 1
ATOM 1424 O O . SER A 1 183 ? -13.796 -11.045 53.811 1.00 46.94 183 SER A O 1
ATOM 1426 N N . HIS A 1 184 ? -11.867 -11.905 54.608 1.00 46.09 184 HIS A N 1
ATOM 1427 C CA . HIS A 1 184 ? -12.403 -12.636 55.749 1.00 46.09 184 HIS A CA 1
ATOM 1428 C C . HIS A 1 184 ? -11.288 -13.080 56.687 1.00 46.09 184 HIS A C 1
ATOM 1430 O O . HIS A 1 184 ? -10.201 -13.425 56.173 1.00 46.09 184 HIS A O 1
#

pLDDT: mean 72.39, std 23.61, range [33.03, 98.19]

Nearest PDB structures (foldseek):
  6j3y-assembly1_Q  TM=2.110E-01  e=5.750E+00  Chaetoceros neogracilis